Protein 4HT4 (pdb70)

CATH classification: 3.30.930.30

Nearest PDB structures (foldseek):
  4ht4-assembly1_A  TM=1.005E+00  e=2.334E-40  Staphylococcus aureus
  2ns6-assembly1_A  TM=7.287E-01  e=3.372E-08  Pseudomonas aeruginosa
  7kik-assembly1_A  TM=4.980E-01  e=3.753E+00  Wheat dwarf virus
  3i4b-assembly1_A  TM=5.057E-01  e=5.070E+00  Homo sapiens
  7v3v-assembly1_H  TM=3.423E-01  e=9.252E+00  Saccharomyces cerevisiae S288C

Sequence (192 aa):
AYHFQNKFVSKANGQSATAKSAFNSASRIKDFKENEFKDYSNKQCDYSEILLPNNADDKFKDREYLWNKVHDVENRKNSQVAREIIIGLPNEFDPNSNIELAKEFAESLSNEGIVDLNIHKINEENPHAHLLCTLRGLDKNNEFEPKRKGNDYIRDWNTKEKHNEWRKRWENVQNKHLEKNGFSVRVSADSY

InterPro domains:
  IPR005053 MobA/MobL protein [PF03389] (17-216)
  IPR040834 Nicking enzyme C-terminal middle helical domain [PF18208] (265-345)

B-factor: mean 75.77, std 13.5, range [27.62, 148.36]

Organism: Staphylococcus aureus (NCBI:txid1280)

Solvent-accessible surface area: 9903 Å² total

Foldseek 3Di:
DWDKDKFFAKLLVVGALQLVLCLQQLAWEAADVVRDINHRVVHDFDDKFKDAADPADPVCRDSRVPRNLQVVVQVDNTGTRWMKMKIWFDLVDDPVLSCVLQVVLLCVDCHLHIWIWIWPDHVDPTTMIIITGGQFDADPVRHTDDQDDPPDGPGCCPDPVNVVVSQVVSQVSNQVSCVVVPHPDGDDRDDD

Structure (mmCIF, N/CA/C/O backbone):
data_4HT4
#
_entry.id   4HT4
#
_cell.length_a   63.226
_cell.length_b   63.226
_cell.length_c   313.756
_cell.angle_alpha   90.000
_cell.angle_beta   90.000
_cell.angle_gamma   120.000
#
_symmetry.space_group_name_H-M   'P 64 2 2'
#
loop_
_entity.id
_entity.type
_entity.pdbx_description
1 polymer 'Nicking enzyme'
2 polymer 'DNA (28-MER)'
3 non-polymer 'NICKEL (II) ION'
4 non-polymer 'CALCIUM ION'
5 non-polymer 'CHLORIDE ION'
6 water water
#
loop_
_atom_site.group_PDB
_atom_site.id
_atom_site.type_symbol
_atom_site.label_atom_id
_atom_site.label_alt_id
_atom_site.label_comp_id
_atom_site.label_asym_id
_atom_site.label_entity_id
_atom_site.label_seq_id
_atom_site.pdbx_PDB_ins_code
_atom_site.Cartn_x
_atom_site.Cartn_y
_atom_site.Cartn_z
_atom_site.occupancy
_atom_site.B_iso_or_equiv
_atom_site.auth_seq_id
_atom_site.auth_comp_id
_atom_site.auth_asym_id
_atom_site.auth_atom_id
_atom_site.pdbx_PDB_model_num
ATOM 1 N N . ALA A 1 1 ? 1.093 22.460 151.848 1.00 68.30 2 ALA A N 1
ATOM 2 C CA . ALA A 1 1 ? 0.375 22.442 153.117 1.00 60.80 2 ALA A CA 1
ATOM 3 C C . ALA A 1 1 ? -1.123 22.253 152.908 1.00 71.84 2 ALA A C 1
ATOM 4 O O . ALA A 1 1 ? -1.919 22.554 153.796 1.00 86.01 2 ALA A O 1
ATOM 14 N N . TYR A 1 3 ? -4.103 19.812 150.197 1.00 62.90 4 TYR A N 1
ATOM 15 C CA . TYR A 1 3 ? -4.345 18.892 149.092 1.00 64.05 4 TYR A CA 1
ATOM 16 C C . TYR A 1 3 ? -5.371 19.434 148.107 1.00 67.16 4 TYR A C 1
ATOM 17 O O . TYR A 1 3 ? -6.457 19.867 148.495 1.00 76.18 4 TYR A O 1
ATOM 26 N N . HIS A 1 4 ? -5.022 19.396 146.827 1.00 71.09 5 HIS A N 1
ATOM 27 C CA . HIS A 1 4 ? -5.965 19.729 145.771 1.00 67.53 5 HIS A CA 1
ATOM 28 C C . HIS A 1 4 ? -5.623 18.981 144.493 1.00 69.02 5 HIS A C 1
ATOM 29 O O . HIS A 1 4 ? -4.538 19.144 143.936 1.00 63.21 5 HIS A O 1
ATOM 36 N N . PHE A 1 5 ? -6.558 18.159 144.033 1.00 72.56 6 PHE A N 1
ATOM 37 C CA . PHE A 1 5 ? -6.370 17.397 142.809 1.00 72.63 6 PHE A CA 1
ATOM 38 C C . PHE A 1 5 ? -7.625 17.475 141.952 1.00 69.18 6 PHE A C 1
ATOM 39 O O . PHE A 1 5 ? -8.698 17.043 142.371 1.00 73.46 6 PHE A O 1
ATOM 47 N N . GLN A 1 6 ? -7.491 18.024 140.751 1.00 65.60 7 GLN A N 1
ATOM 48 C CA . GLN A 1 6 ? -8.625 18.122 139.841 1.00 72.37 7 GLN A CA 1
ATOM 49 C C . GLN A 1 6 ? -8.355 17.391 138.533 1.00 63.28 7 GLN A C 1
ATOM 50 O O . GLN A 1 6 ? -7.296 17.548 137.926 1.00 67.19 7 GLN A O 1
ATOM 56 N N . ASN A 1 7 ? -9.324 16.587 138.110 1.00 58.97 8 ASN A N 1
ATOM 57 C CA . ASN A 1 7 ? -9.221 15.832 136.871 1.00 64.72 8 ASN A CA 1
ATOM 58 C C . ASN A 1 7 ? -10.377 16.194 135.947 1.00 66.74 8 ASN A C 1
ATOM 59 O O . ASN A 1 7 ? -11.538 15.945 136.272 1.00 65.52 8 ASN A O 1
ATOM 64 N N . LYS A 1 8 ? -10.062 16.791 134.801 1.00 52.75 9 LYS A N 1
ATOM 65 C CA . LYS A 1 8 ? -11.098 17.263 133.887 1.00 62.95 9 LYS A CA 1
ATOM 66 C C . LYS A 1 8 ? -10.743 17.036 132.420 1.00 65.99 9 LYS A C 1
ATOM 67 O O . LYS A 1 8 ? -9.572 16.896 132.066 1.00 64.55 9 LYS A O 1
ATOM 69 N N . PHE A 1 9 ? -11.767 17.005 131.573 1.00 64.17 10 PHE A N 1
ATOM 70 C CA . PHE A 1 9 ? -11.579 16.834 130.137 1.00 67.85 10 PHE A CA 1
ATOM 71 C C . PHE A 1 9 ? -11.629 18.169 129.407 1.00 67.14 10 PHE A C 1
ATOM 72 O O . PHE A 1 9 ? -12.368 19.072 129.798 1.00 70.64 10 PHE A O 1
ATOM 80 N N . VAL A 1 10 ? -10.848 18.281 128.339 1.00 62.68 11 VAL A N 1
ATOM 81 C CA . VAL A 1 10 ? -10.893 19.451 127.472 1.00 65.79 11 VAL A CA 1
ATOM 82 C C . VAL A 1 10 ? -11.636 19.091 126.193 1.00 56.66 11 VAL A C 1
ATOM 83 O O . VAL A 1 10 ? -11.082 18.444 125.304 1.00 51.19 11 VAL A O 1
ATOM 87 N N . SER A 1 11 ? -12.894 19.511 126.107 1.00 58.00 12 SER A N 1
ATOM 88 C CA . SER A 1 11 ? -13.765 19.091 125.015 1.00 59.76 12 SER A CA 1
ATOM 89 C C . SER A 1 11 ? -14.108 20.227 124.060 1.00 61.20 12 SER A C 1
ATOM 90 O O . SER A 1 11 ? -14.346 21.357 124.483 1.00 65.63 12 SER A O 1
ATOM 93 N N . LYS A 1 12 ? -14.140 19.912 122.769 1.00 68.17 13 LYS A N 1
ATOM 94 C CA . LYS A 1 12 ? -14.495 20.888 121.745 1.00 64.02 13 LYS A CA 1
ATOM 95 C C . LYS A 1 12 ? -15.998 21.129 121.720 1.00 57.54 13 LYS A C 1
ATOM 96 O O . LYS A 1 12 ? -16.472 22.089 121.114 1.00 63.13 13 LYS A O 1
ATOM 102 N N . ALA A 1 13 ? -16.744 20.251 122.383 1.00 59.04 14 ALA A N 1
ATOM 103 C CA . ALA A 1 13 ? -18.193 20.384 122.459 1.00 64.59 14 ALA A CA 1
ATOM 104 C C . ALA A 1 13 ? -18.581 21.581 123.321 1.00 67.96 14 ALA A C 1
ATOM 105 O O . ALA A 1 13 ? -19.723 22.038 123.285 1.00 67.31 14 ALA A O 1
ATOM 107 N N . ASN A 1 14 ? -17.623 22.078 124.097 1.00 76.12 15 ASN A N 1
ATOM 108 C CA . ASN A 1 14 ? -17.837 23.252 124.932 1.00 73.67 15 ASN A CA 1
ATOM 109 C C . ASN A 1 14 ? -16.968 24.427 124.493 1.00 73.05 15 ASN A C 1
ATOM 110 O O . ASN A 1 14 ? -16.693 25.335 125.277 1.00 75.21 15 ASN A O 1
ATOM 115 N N . GLY A 1 15 ? -16.533 24.398 123.237 1.00 57.46 16 GLY A N 1
ATOM 116 C CA . GLY A 1 15 ? -15.792 25.501 122.654 1.00 68.80 16 GLY A CA 1
ATOM 117 C C . GLY A 1 15 ? -14.354 25.619 123.120 1.00 63.69 16 GLY A C 1
ATOM 118 O O . GLY A 1 15 ? -13.736 26.675 122.981 1.00 59.12 16 GLY A O 1
ATOM 119 N N . GLN A 1 16 ? -13.815 24.536 123.668 1.00 67.38 17 GLN A N 1
ATOM 120 C CA . GLN A 1 16 ? -12.444 24.545 124.162 1.00 71.36 17 GLN A CA 1
ATOM 121 C C . GLN A 1 16 ? -11.456 24.156 123.073 1.00 68.02 17 GLN A C 1
ATOM 122 O O . GLN A 1 16 ? -11.839 23.620 122.033 1.00 63.12 17 GLN A O 1
ATOM 128 N N . SER A 1 17 ? -10.181 24.432 123.321 1.00 70.49 18 SER A N 1
ATOM 129 C CA . SER A 1 17 ? -9.133 24.125 122.360 1.00 61.65 18 SER A CA 1
ATOM 130 C C . SER A 1 17 ? -7.841 23.731 123.063 1.00 76.48 18 SER A C 1
ATOM 131 O O . SER A 1 17 ? -7.498 24.278 124.113 1.00 79.45 18 SER A O 1
ATOM 134 N N . ALA A 1 18 ? -7.130 22.776 122.476 1.00 68.54 19 ALA A N 1
ATOM 135 C CA . ALA A 1 18 ? -5.850 22.335 123.013 1.00 66.13 19 ALA A CA 1
ATOM 136 C C . ALA A 1 18 ? -4.778 23.390 122.769 1.00 66.73 19 ALA A C 1
ATOM 137 O O . ALA A 1 18 ? -3.872 23.568 123.582 1.00 72.58 19 ALA A O 1
ATOM 139 N N . THR A 1 19 ? -4.887 24.087 121.641 1.00 59.23 20 THR A N 1
ATOM 140 C CA . THR A 1 19 ? -3.940 25.142 121.299 1.00 73.88 20 THR A CA 1
ATOM 141 C C . THR A 1 19 ? -4.155 26.367 122.178 1.00 71.53 20 THR A C 1
ATOM 142 O O . THR A 1 19 ? -3.205 27.060 122.536 1.00 66.02 20 THR A O 1
ATOM 146 N N . ALA A 1 20 ? -5.412 26.628 122.521 1.00 65.70 21 ALA A N 1
ATOM 147 C CA . ALA A 1 20 ? -5.749 27.746 123.394 1.00 67.15 21 ALA A CA 1
ATOM 148 C C . ALA A 1 20 ? -5.278 27.487 124.822 1.00 74.87 21 ALA A C 1
ATOM 149 O O . ALA A 1 20 ? -4.684 28.359 125.455 1.00 80.20 21 ALA A O 1
ATOM 151 N N . LYS A 1 21 ? -5.551 26.286 125.325 1.00 68.33 22 LYS A N 1
ATOM 152 C CA . LYS A 1 21 ? -5.151 25.905 126.677 1.00 66.97 22 LYS A CA 1
ATOM 153 C C . LYS A 1 21 ? -3.636 25.859 126.842 1.00 69.78 22 LYS A C 1
ATOM 154 O O . LYS A 1 21 ? -3.102 26.336 127.843 1.00 73.66 22 LYS A O 1
ATOM 160 N N . SER A 1 22 ? -2.948 25.286 125.859 1.00 65.41 23 SER A N 1
ATOM 161 C CA . SER A 1 22 ? -1.495 25.180 125.909 1.00 64.64 23 SER A CA 1
ATOM 162 C C . SER A 1 22 ? -0.843 26.556 125.873 1.00 72.90 23 SER A C 1
ATOM 163 O O . SER A 1 22 ? 0.212 26.766 126.467 1.00 75.55 23 SER A O 1
ATOM 166 N N . ALA A 1 23 ? -1.479 27.490 125.174 1.00 69.49 24 ALA A N 1
ATOM 167 C CA . ALA A 1 23 ? -0.976 28.855 125.086 1.00 75.08 24 ALA A CA 1
ATOM 168 C C . ALA A 1 23 ? -1.306 29.635 126.353 1.00 69.84 24 ALA A C 1
ATOM 169 O O . ALA A 1 23 ? -0.491 30.417 126.843 1.00 76.07 24 ALA A O 1
ATOM 171 N N . PHE A 1 24 ? -2.507 29.417 126.877 1.00 70.82 25 PHE A N 1
ATOM 172 C CA . PHE A 1 24 ? -2.958 30.105 128.079 1.00 73.54 25 PHE A CA 1
ATOM 173 C C . PHE A 1 24 ? -2.147 29.684 129.300 1.00 73.82 25 PHE A C 1
ATOM 174 O O . PHE A 1 24 ? -1.849 30.502 130.171 1.00 76.61 25 PHE A O 1
ATOM 182 N N . ASN A 1 25 ? -1.792 28.405 129.358 1.00 69.30 26 ASN A N 1
ATOM 183 C CA . ASN A 1 25 ? -1.071 27.865 130.504 1.00 73.31 26 ASN A CA 1
ATOM 184 C C . ASN A 1 25 ? 0.433 28.109 130.436 1.00 75.07 26 ASN A C 1
ATOM 185 O O . ASN A 1 25 ? 1.081 28.306 131.463 1.00 86.09 26 ASN A O 1
ATOM 190 N N . SER A 1 26 ? 0.985 28.094 129.227 1.00 66.91 27 SER A N 1
ATOM 191 C CA . SER A 1 26 ? 2.421 28.273 129.044 1.00 71.94 27 SER A CA 1
ATOM 192 C C . SER A 1 26 ? 2.787 29.729 128.786 1.00 71.77 27 SER A C 1
ATOM 193 O O . SER A 1 26 ? 3.968 30.065 128.677 1.00 65.25 27 SER A O 1
ATOM 196 N N . ALA A 1 27 ? 1.769 30.582 128.695 1.00 73.49 28 ALA A N 1
ATOM 197 C CA . ALA A 1 27 ? 1.956 32.003 128.406 1.00 84.17 28 ALA A CA 1
ATOM 198 C C . ALA A 1 27 ? 2.777 32.212 127.137 1.00 83.80 28 ALA A C 1
ATOM 199 O O . ALA A 1 27 ? 3.761 32.952 127.137 1.00 84.28 28 ALA A O 1
ATOM 201 N N . SER A 1 28 ? 2.363 31.553 126.059 1.00 74.51 29 SER A N 1
ATOM 202 C CA . SER A 1 28 ? 3.090 31.619 124.798 1.00 82.17 29 SER A CA 1
ATOM 203 C C . SER A 1 28 ? 2.147 31.825 123.617 1.00 88.17 29 SER A C 1
ATOM 204 O O . SER A 1 28 ? 0.926 31.792 123.771 1.00 85.82 29 SER A O 1
ATOM 207 N N . ARG A 1 29 ? 2.723 32.037 122.437 1.00 92.85 30 ARG A N 1
ATOM 208 C CA . ARG A 1 29 ? 1.942 32.237 121.222 1.00 82.68 30 ARG A CA 1
ATOM 209 C C . ARG A 1 29 ? 2.013 30.995 120.337 1.00 75.20 30 ARG A C 1
ATOM 210 O O . ARG A 1 29 ? 3.084 30.626 119.854 1.00 74.17 30 ARG A O 1
ATOM 218 N N . ILE A 1 30 ? 0.868 30.351 120.135 1.00 81.90 31 ILE A N 1
ATOM 219 C CA . ILE A 1 30 ? 0.805 29.114 119.364 1.00 83.55 31 ILE A CA 1
ATOM 220 C C . ILE A 1 30 ? -0.208 29.222 118.228 1.00 84.06 31 ILE A C 1
ATOM 221 O O . ILE A 1 30 ? -1.342 29.654 118.436 1.00 77.40 31 ILE A O 1
ATOM 226 N N . LYS A 1 31 ? 0.207 28.822 117.030 1.00 79.35 32 LYS A N 1
ATOM 227 C CA . LYS A 1 31 ? -0.650 28.906 115.853 1.00 85.97 32 LYS A CA 1
ATOM 228 C C . LYS A 1 31 ? -1.512 27.661 115.664 1.00 82.33 32 LYS A C 1
ATOM 229 O O . LYS A 1 31 ? -1.014 26.535 115.693 1.00 70.72 32 LYS A O 1
ATOM 231 N N . ASP A 1 32 ? -2.809 27.877 115.475 1.00 85.21 33 ASP A N 1
ATOM 232 C CA . ASP A 1 32 ? -3.721 26.807 115.101 1.00 75.82 33 ASP A CA 1
ATOM 233 C C . ASP A 1 32 ? -3.822 26.819 113.583 1.00 78.70 33 ASP A C 1
ATOM 234 O O . ASP A 1 32 ? -4.137 27.847 112.986 1.00 82.55 33 ASP A O 1
ATOM 239 N N . PHE A 1 33 ? -3.551 25.679 112.959 1.00 78.51 34 PHE A N 1
ATOM 240 C CA . PHE A 1 33 ? -3.474 25.613 111.504 1.00 75.27 34 PHE A CA 1
ATOM 241 C C . PHE A 1 33 ? -4.839 25.436 110.851 1.00 74.38 34 PHE A C 1
ATOM 242 O O . PHE A 1 33 ? -5.145 26.087 109.852 1.00 77.47 34 PHE A O 1
ATOM 250 N N . LYS A 1 34 ? -5.655 24.553 111.418 1.00 61.07 35 LYS A N 1
ATOM 251 C CA . LYS A 1 34 ? -6.960 24.240 110.843 1.00 66.49 35 LYS A CA 1
ATOM 252 C C . LYS A 1 34 ? -7.934 25.415 110.921 1.00 81.16 35 LYS A C 1
ATOM 253 O O . LYS A 1 34 ? -8.960 25.420 110.241 1.00 87.72 35 LYS A O 1
ATOM 255 N N . GLU A 1 35 ? -7.610 26.406 111.745 1.00 84.49 36 GLU A N 1
ATOM 256 C CA . GLU A 1 35 ? -8.449 27.593 111.876 1.00 88.71 36 GLU A CA 1
ATOM 257 C C . GLU A 1 35 ? -7.694 28.856 111.469 1.00 85.46 36 GLU A C 1
ATOM 258 O O . GLU A 1 35 ? -8.281 29.934 111.366 1.00 87.87 36 GLU A O 1
ATOM 264 N N . ASN A 1 36 ? -6.394 28.704 111.234 1.00 80.08 37 ASN A N 1
ATOM 265 C CA . ASN A 1 36 ? -5.522 29.810 110.838 1.00 73.96 37 ASN A CA 1
ATOM 266 C C . ASN A 1 36 ? -5.603 31.019 111.768 1.00 82.95 37 ASN A C 1
ATOM 267 O O . ASN A 1 36 ? -5.619 32.166 111.317 1.00 72.07 37 ASN A O 1
ATOM 272 N N . GLU A 1 37 ? -5.661 30.751 113.068 1.00 85.13 38 GLU A N 1
ATOM 273 C CA . GLU A 1 37 ? -5.611 31.807 114.069 1.00 62.20 38 GLU A CA 1
ATOM 274 C C . GLU A 1 37 ? -4.301 31.727 114.837 1.00 73.29 38 GLU A C 1
ATOM 275 O O . GLU A 1 37 ? -3.542 30.769 114.691 1.00 72.81 38 GLU A O 1
ATOM 281 N N . PHE A 1 38 ? -4.042 32.739 115.655 1.00 88.80 39 PHE A N 1
ATOM 282 C CA . PHE A 1 38 ? -2.890 32.725 116.544 1.00 76.96 39 PHE A CA 1
ATOM 283 C C . PHE A 1 38 ? -3.339 32.839 117.991 1.00 85.70 39 PHE A C 1
ATOM 284 O O . PHE A 1 38 ? -3.799 33.894 118.426 1.00 93.58 39 PHE A O 1
ATOM 292 N N . LYS A 1 39 ? -3.209 31.744 118.731 1.00 89.98 40 LYS A N 1
ATOM 293 C CA . LYS A 1 39 ? -3.546 31.737 120.146 1.00 77.59 40 LYS A CA 1
ATOM 294 C C . LYS A 1 39 ? -2.436 32.422 120.929 1.00 79.51 40 LYS A C 1
ATOM 295 O O . LYS A 1 39 ? -1.471 31.781 121.347 1.00 90.18 40 LYS A O 1
ATOM 301 N N . ASP A 1 40 ? -2.574 33.729 121.119 1.00 79.65 41 ASP A N 1
ATOM 302 C CA . ASP A 1 40 ? -1.535 34.515 121.772 1.00 88.30 41 ASP A CA 1
ATOM 303 C C . ASP A 1 40 ? -1.907 34.879 123.205 1.00 91.20 41 ASP A C 1
ATOM 304 O O . ASP A 1 40 ? -2.667 35.819 123.440 1.00 83.88 41 ASP A O 1
ATOM 309 N N . TYR A 1 41 ? -1.365 34.127 124.158 1.00 87.07 42 TYR A N 1
ATOM 310 C CA . TYR A 1 41 ? -1.558 34.419 125.572 1.00 79.05 42 TYR A CA 1
ATOM 311 C C . TYR A 1 41 ? -0.215 34.694 126.232 1.00 83.18 42 TYR A C 1
ATOM 312 O O . TYR A 1 41 ? -0.016 34.385 127.405 1.00 89.86 42 TYR A O 1
ATOM 321 N N . SER A 1 42 ? 0.702 35.284 125.472 1.00 88.31 43 SER A N 1
ATOM 322 C CA . SER A 1 42 ? 2.046 35.569 125.963 1.00 91.11 43 SER A CA 1
ATOM 323 C C . SER A 1 42 ? 2.061 36.667 127.025 1.00 88.22 43 SER A C 1
ATOM 324 O O . SER A 1 42 ? 3.079 36.894 127.679 1.00 90.53 43 SER A O 1
ATOM 327 N N . ASN A 1 43 ? 0.929 37.345 127.191 1.00 83.53 44 ASN A N 1
ATOM 328 C CA . ASN A 1 43 ? 0.801 38.377 128.213 1.00 94.60 44 ASN A CA 1
ATOM 329 C C . ASN A 1 43 ? 0.306 37.810 129.542 1.00 99.22 44 ASN A C 1
ATOM 330 O O . ASN A 1 43 ? -0.055 38.556 130.453 1.00 86.30 44 ASN A O 1
ATOM 335 N N . LYS A 1 44 ? 0.293 36.484 129.643 1.00 93.49 45 LYS A N 1
ATOM 336 C CA . LYS A 1 44 ? -0.115 35.808 130.868 1.00 78.20 45 LYS A CA 1
ATOM 337 C C . LYS A 1 44 ? 1.109 35.429 131.690 1.00 91.33 45 LYS A C 1
ATOM 338 O O . LYS A 1 44 ? 2.241 35.708 131.293 1.00 88.35 45 LYS A O 1
ATOM 344 N N . GLN A 1 45 ? 0.883 34.791 132.834 1.00 91.43 46 GLN A N 1
ATOM 345 C CA . GLN A 1 45 ? 1.981 34.416 133.718 1.00 81.53 46 GLN A CA 1
ATOM 346 C C . GLN A 1 45 ? 2.273 32.916 133.686 1.00 75.54 46 GLN A C 1
ATOM 347 O O . GLN A 1 45 ? 1.361 32.092 133.617 1.00 68.22 46 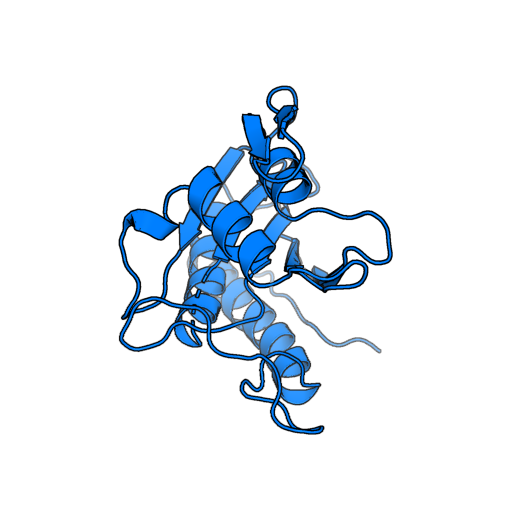GLN A O 1
ATOM 353 N N . CYS A 1 46 ? 3.558 32.577 133.729 1.00 67.39 47 CYS A N 1
ATOM 354 C CA . CYS A 1 46 ? 4.002 31.189 133.739 1.00 67.67 47 CYS A CA 1
ATOM 355 C C . CYS A 1 46 ? 5.455 31.133 134.185 1.00 74.53 47 CYS A C 1
ATOM 356 O O . CYS A 1 46 ? 6.323 31.747 133.566 1.00 87.43 47 CYS A O 1
ATOM 359 N N . ASP A 1 47 ? 5.717 30.395 135.259 1.00 75.88 48 ASP A N 1
ATOM 360 C CA . ASP A 1 47 ? 7.052 30.361 135.847 1.00 77.70 48 ASP A CA 1
ATOM 361 C C . ASP A 1 47 ? 7.875 29.149 135.411 1.00 63.18 48 ASP A C 1
ATOM 362 O O . ASP A 1 47 ? 9.103 29.160 135.505 1.00 57.10 48 ASP A O 1
ATOM 367 N N . TYR A 1 48 ? 7.201 28.108 134.934 1.00 67.64 49 TYR A N 1
ATOM 368 C CA . TYR A 1 48 ? 7.898 26.930 134.429 1.00 72.16 49 TYR A CA 1
ATOM 369 C C . TYR A 1 48 ? 7.056 26.171 133.408 1.00 76.22 49 TYR A C 1
ATOM 370 O O . TYR A 1 48 ? 5.864 25.946 133.616 1.00 66.37 49 TYR A O 1
ATOM 379 N N . SER A 1 49 ? 7.685 25.781 132.304 1.00 73.40 50 SER A N 1
ATOM 380 C CA . SER A 1 49 ? 7.007 25.022 131.261 1.00 64.06 50 SER A CA 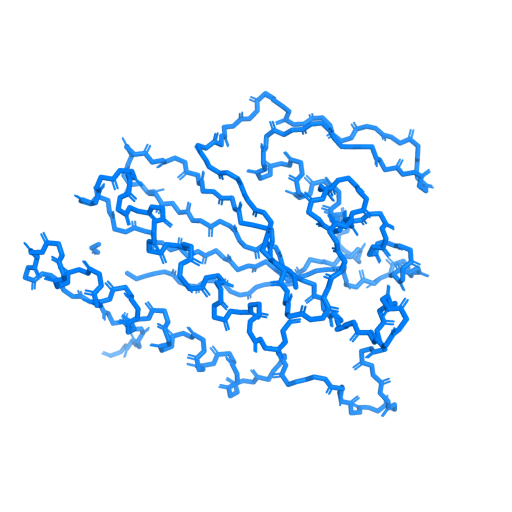1
ATOM 381 C C . SER A 1 49 ? 7.893 23.904 130.735 1.00 63.78 50 SER A C 1
ATOM 382 O O . SER A 1 49 ? 9.090 24.096 130.519 1.00 67.46 50 SER A O 1
ATOM 385 N N . GLU A 1 50 ? 7.296 22.736 130.527 1.00 65.09 51 GLU A N 1
ATOM 386 C CA . GLU A 1 50 ? 8.023 21.590 129.998 1.00 74.43 51 GLU A CA 1
ATOM 387 C C . GLU A 1 50 ? 7.063 20.561 129.414 1.00 69.35 51 GLU A C 1
ATOM 388 O O . GLU A 1 50 ? 5.955 20.375 129.917 1.00 66.29 51 GLU A O 1
ATOM 394 N N . ILE A 1 51 ? 7.493 19.899 128.345 1.00 71.50 52 ILE A N 1
ATOM 395 C CA . ILE A 1 51 ? 6.736 18.795 127.772 1.00 70.47 52 ILE A CA 1
ATOM 396 C C . ILE A 1 51 ? 7.471 17.480 127.999 1.00 72.84 52 ILE A C 1
ATOM 397 O O . ILE A 1 51 ? 8.611 17.311 127.566 1.00 72.91 52 ILE A O 1
ATOM 402 N N . LEU A 1 52 ? 6.807 16.551 128.677 1.00 60.92 53 LEU A N 1
ATOM 403 C CA . LEU A 1 52 ? 7.417 15.274 129.017 1.00 69.17 53 LEU A CA 1
ATOM 404 C C . LEU A 1 52 ? 6.859 14.152 128.147 1.00 72.09 53 LEU A C 1
ATOM 405 O O . LEU A 1 52 ? 5.645 14.013 127.999 1.00 65.05 53 LEU A O 1
ATOM 410 N N . LEU A 1 53 ? 7.757 13.354 127.579 1.00 78.38 54 LEU A N 1
ATOM 411 C CA . LEU A 1 53 ? 7.376 12.312 126.633 1.00 69.59 54 LEU A CA 1
ATOM 412 C C . LEU A 1 53 ? 7.558 10.912 127.211 1.00 75.72 54 LEU A C 1
ATOM 413 O O . LEU A 1 53 ? 8.379 10.705 128.104 1.00 83.15 54 LEU A O 1
ATOM 418 N N . PRO A 1 54 ? 6.788 9.941 126.694 1.00 77.24 55 PRO A N 1
ATOM 419 C CA . PRO A 1 54 ? 6.992 8.534 127.053 1.00 82.51 55 PRO A CA 1
ATOM 420 C C . PRO A 1 54 ? 8.250 7.973 126.396 1.00 88.30 55 PRO A C 1
ATOM 421 O O . PRO A 1 54 ? 8.980 8.713 125.734 1.00 76.12 55 PRO A O 1
ATOM 425 N N . ASN A 1 55 ? 8.493 6.678 126.576 1.00 101.23 56 ASN A N 1
ATOM 426 C CA . ASN A 1 55 ? 9.705 6.042 126.069 1.00 99.82 56 ASN A CA 1
ATOM 427 C C . ASN A 1 55 ? 9.824 6.069 124.549 1.00 82.71 56 ASN A C 1
ATOM 428 O O . ASN A 1 55 ? 10.803 6.582 124.006 1.00 91.22 56 ASN A O 1
ATOM 430 N N . ASN A 1 56 ? 8.828 5.513 123.867 1.00 92.63 57 ASN A N 1
ATOM 431 C CA . ASN A 1 56 ? 8.851 5.429 122.411 1.00 101.73 57 ASN A CA 1
ATOM 432 C C . ASN A 1 56 ? 8.231 6.648 121.736 1.00 98.52 57 ASN A C 1
ATOM 433 O O . ASN A 1 56 ? 7.343 6.515 120.894 1.00 96.43 57 ASN A O 1
ATOM 435 N N . ALA A 1 57 ? 8.701 7.835 122.107 1.00 92.34 58 ALA A N 1
ATOM 436 C CA . ALA A 1 57 ? 8.188 9.072 121.530 1.00 78.20 58 ALA A CA 1
ATOM 437 C C . ALA A 1 57 ? 9.290 9.835 120.809 1.00 86.64 58 ALA A C 1
ATOM 438 O O . ALA A 1 57 ? 10.442 9.842 121.242 1.00 93.13 58 ALA A O 1
ATOM 440 N N . ASP A 1 58 ? 8.925 10.480 119.706 1.00 79.86 59 ASP A N 1
ATOM 441 C CA . ASP A 1 58 ? 9.877 11.251 118.919 1.00 83.89 59 ASP A CA 1
ATOM 442 C C . ASP A 1 58 ? 10.086 12.624 119.549 1.00 89.97 59 ASP A C 1
ATOM 443 O O . ASP A 1 58 ? 9.200 13.147 120.223 1.00 80.06 59 ASP A O 1
ATOM 448 N N . ASP A 1 59 ? 11.257 13.207 119.313 1.00 97.36 60 ASP A N 1
ATOM 449 C CA . ASP A 1 59 ? 11.609 14.503 119.888 1.00 89.70 60 ASP A CA 1
ATOM 450 C C . ASP A 1 59 ? 10.749 15.637 119.340 1.00 88.18 60 ASP A C 1
ATOM 451 O O . ASP A 1 59 ? 10.794 16.759 119.846 1.00 86.51 60 ASP A O 1
ATOM 456 N N . LYS A 1 60 ? 9.972 15.340 118.303 1.00 89.92 61 LYS A N 1
ATOM 457 C CA . LYS A 1 60 ? 9.087 16.322 117.690 1.00 88.69 61 LYS A CA 1
ATOM 458 C C . LYS A 1 60 ? 8.051 16.832 118.682 1.00 89.19 61 LYS A C 1
ATOM 459 O O . LYS A 1 60 ? 7.690 18.008 118.669 1.00 88.59 61 LYS A O 1
ATOM 465 N N . PHE A 1 61 ? 7.579 15.939 119.544 1.00 74.67 62 PHE A N 1
ATOM 466 C CA . PHE A 1 61 ? 6.478 16.257 120.444 1.00 68.36 62 PHE A CA 1
ATOM 467 C C . PHE A 1 61 ? 6.873 17.193 121.584 1.00 79.92 62 PHE A C 1
ATOM 468 O O . PHE A 1 61 ? 6.014 17.641 122.342 1.00 74.91 62 PHE A O 1
ATOM 476 N N . LYS A 1 62 ? 8.163 17.492 121.708 1.00 83.43 63 LYS A N 1
ATOM 477 C CA . LYS A 1 62 ? 8.611 18.448 122.717 1.00 78.47 63 LYS A CA 1
ATOM 478 C C . LYS A 1 62 ? 8.377 19.881 122.254 1.00 76.23 63 LYS A C 1
ATOM 479 O O . LYS A 1 62 ? 8.638 20.834 122.988 1.00 77.78 63 LYS A O 1
ATOM 485 N N . ASP A 1 63 ? 7.888 20.025 121.026 1.00 80.39 64 ASP A N 1
ATOM 486 C CA . ASP A 1 63 ? 7.451 21.318 120.524 1.00 69.96 64 ASP A CA 1
ATOM 487 C C . ASP A 1 63 ? 5.959 21.466 120.783 1.00 69.82 64 ASP A C 1
ATOM 488 O O . ASP A 1 63 ? 5.158 20.641 120.341 1.00 65.67 64 ASP A O 1
ATOM 493 N N . ARG A 1 64 ? 5.592 22.517 121.505 1.00 70.25 65 ARG A N 1
ATOM 494 C CA . ARG A 1 64 ? 4.215 22.700 121.945 1.00 72.28 65 ARG A CA 1
ATOM 495 C C . ARG A 1 64 ? 3.264 22.957 120.780 1.00 68.86 65 ARG A C 1
ATOM 496 O O . ARG A 1 64 ? 2.100 22.558 120.819 1.00 70.36 65 ARG A O 1
ATOM 504 N N . GLU A 1 65 ? 3.767 23.613 119.741 1.00 61.81 66 GLU A N 1
ATOM 505 C CA . GLU A 1 65 ? 2.941 23.962 118.593 1.00 63.05 66 GLU A CA 1
ATOM 506 C C . GLU A 1 65 ? 2.602 22.742 117.741 1.00 62.53 66 GLU A C 1
ATOM 507 O O . GLU A 1 65 ? 1.454 22.560 117.334 1.00 60.88 66 GLU A O 1
ATOM 513 N N . TYR A 1 66 ? 3.604 21.910 117.472 1.00 53.86 67 TYR A N 1
ATOM 514 C CA . TYR A 1 66 ? 3.407 20.709 116.669 1.00 51.79 67 TYR A CA 1
ATOM 515 C C . TYR A 1 66 ? 2.490 19.719 117.368 1.00 67.99 67 TYR A C 1
ATOM 516 O O . TYR A 1 66 ? 1.620 19.115 116.741 1.00 71.66 67 TYR A O 1
ATOM 525 N N . LEU A 1 67 ? 2.702 19.558 118.670 1.00 74.93 68 LEU A N 1
ATOM 526 C CA . LEU A 1 67 ? 1.982 18.569 119.464 1.00 56.40 68 LEU A CA 1
ATOM 527 C C . LEU A 1 67 ? 0.465 18.716 119.384 1.00 60.67 68 LEU A C 1
ATOM 528 O O . LEU A 1 67 ? -0.229 17.789 118.970 1.00 59.14 68 LEU A O 1
ATOM 533 N N . TRP A 1 68 ? -0.043 19.881 119.768 1.00 57.09 69 TRP A N 1
ATOM 534 C CA . TRP A 1 68 ? -1.485 20.075 119.878 1.00 60.74 69 TRP A CA 1
ATOM 535 C C . TRP A 1 68 ? -2.187 20.267 118.536 1.00 70.39 69 TRP A C 1
ATOM 536 O O . TRP A 1 68 ? -3.411 20.157 118.451 1.00 78.06 69 TRP A O 1
ATOM 547 N N . ASN A 1 69 ? -1.417 20.555 117.491 1.00 67.86 70 ASN A N 1
ATOM 548 C CA . ASN A 1 69 ? -1.962 20.548 116.140 1.00 69.30 70 ASN A CA 1
ATOM 549 C C . ASN A 1 69 ? -2.057 19.117 115.636 1.00 64.37 70 ASN A C 1
ATOM 550 O O . ASN A 1 69 ? -2.993 18.756 114.923 1.00 64.95 70 ASN A O 1
ATOM 555 N N . LYS A 1 70 ? -1.076 18.305 116.017 1.00 63.74 71 LYS A N 1
ATOM 556 C CA . LYS A 1 70 ? -1.083 16.887 115.690 1.00 68.62 71 LYS A CA 1
ATOM 557 C C . LYS A 1 70 ? -2.232 16.205 116.422 1.00 67.55 71 LYS A C 1
ATOM 558 O O . LYS A 1 70 ? -2.841 15.269 115.907 1.00 63.82 71 LYS A O 1
ATOM 564 N N . VAL A 1 71 ? -2.522 16.686 117.627 1.00 65.83 72 VAL A N 1
ATOM 565 C CA . VAL A 1 71 ? -3.635 16.170 118.415 1.00 64.41 72 VAL A CA 1
ATOM 566 C C . VAL A 1 71 ? -4.966 16.586 117.800 1.00 61.11 72 VAL A C 1
ATOM 567 O O . VAL A 1 71 ? -5.857 15.758 117.616 1.00 64.05 72 VAL A O 1
ATOM 571 N N . HIS A 1 72 ? -5.092 17.870 117.475 1.00 64.32 73 HIS A N 1
ATOM 572 C CA . HIS A 1 72 ? -6.296 18.386 116.828 1.00 67.14 73 HIS A CA 1
ATOM 573 C C . HIS A 1 72 ? -6.580 17.659 115.520 1.00 70.73 73 HIS A C 1
ATOM 574 O O . HIS A 1 72 ? -7.735 17.506 115.122 1.00 69.45 73 HIS A O 1
ATOM 581 N N . ASP A 1 73 ? -5.517 17.215 114.858 1.00 65.38 74 ASP A N 1
ATOM 582 C CA . ASP A 1 73 ? -5.635 16.466 113.615 1.00 69.78 74 ASP A CA 1
ATOM 583 C C . ASP A 1 73 ? -6.381 15.152 113.826 1.00 72.85 74 ASP A C 1
ATOM 584 O O . ASP A 1 73 ? -7.246 14.781 113.031 1.00 75.09 74 ASP A O 1
ATOM 589 N N . VAL A 1 74 ? -6.038 14.451 114.901 1.00 71.58 75 VAL A N 1
ATOM 590 C CA . VAL A 1 74 ? -6.670 13.178 115.219 1.00 62.85 75 VAL A CA 1
ATOM 591 C C . VAL A 1 74 ? -8.064 13.409 115.797 1.00 63.93 75 VAL A C 1
ATOM 592 O O . VAL A 1 74 ? -8.967 12.594 115.613 1.00 73.24 75 VAL A O 1
ATOM 596 N N . GLU A 1 75 ? -8.232 14.530 116.490 1.00 69.26 76 GLU A N 1
ATOM 597 C CA . GLU A 1 75 ? -9.523 14.900 117.058 1.00 66.40 76 GLU A CA 1
ATOM 598 C C . GLU A 1 75 ? -10.365 15.689 116.064 1.00 84.44 76 GLU A C 1
ATOM 599 O O . GLU A 1 75 ? -10.885 16.758 116.388 1.00 87.80 76 GLU A O 1
ATOM 605 N N . ASN A 1 76 ? -10.503 15.152 114.856 1.00 83.43 77 ASN A N 1
ATOM 606 C CA . ASN A 1 76 ? -11.231 15.832 113.792 1.00 62.18 77 ASN A CA 1
ATOM 607 C C . ASN A 1 76 ? -12.744 15.685 113.912 1.00 67.41 77 ASN A C 1
ATOM 608 O O . ASN A 1 76 ? -13.405 15.229 112.980 1.00 100.97 77 ASN A O 1
ATOM 610 N N . ARG A 1 77 ? -13.287 16.070 115.062 1.00 62.97 78 ARG A N 1
ATOM 611 C CA . ARG A 1 77 ? -14.731 16.062 115.272 1.00 66.45 78 ARG A CA 1
ATOM 612 C C . ARG A 1 77 ? -15.165 17.345 115.970 1.00 78.57 78 ARG A C 1
ATOM 613 O O . ARG A 1 77 ? -14.374 17.971 116.674 1.00 80.36 78 ARG A O 1
ATOM 621 N N . LYS A 1 78 ? -16.422 17.732 115.779 1.00 79.31 79 LYS A N 1
ATOM 622 C CA . LYS A 1 78 ? -16.921 18.981 116.345 1.00 71.80 79 LYS A CA 1
ATOM 623 C C . LYS A 1 78 ? -17.212 18.851 117.838 1.00 71.00 79 LYS A C 1
ATOM 624 O O . LYS A 1 78 ? -17.461 19.846 118.519 1.00 78.82 79 LYS A O 1
ATOM 630 N N . ASN A 1 79 ? -17.178 17.622 118.341 1.00 69.51 80 ASN A N 1
ATOM 631 C CA . ASN A 1 79 ? -17.413 17.372 119.758 1.00 69.32 80 ASN A CA 1
ATOM 632 C C . ASN A 1 79 ? -16.271 16.585 120.389 1.00 66.33 80 ASN A C 1
ATOM 633 O O . ASN A 1 79 ? -16.387 16.095 121.513 1.00 74.29 80 ASN A O 1
ATOM 638 N N . SER A 1 80 ? -15.166 16.482 119.658 1.00 66.46 81 SER A N 1
ATOM 639 C CA . SER A 1 80 ? -14.019 15.685 120.078 1.00 68.64 81 SER A CA 1
ATOM 640 C C . SER A 1 80 ? -13.341 16.224 121.332 1.00 69.82 81 SER A C 1
ATOM 641 O O . SER A 1 80 ? -13.038 17.413 121.426 1.00 65.98 81 SER A O 1
ATOM 644 N N . GLN A 1 81 ? -13.105 15.336 122.293 1.00 67.18 82 GLN A N 1
ATOM 645 C CA . GLN A 1 81 ? -12.311 15.670 123.465 1.00 54.53 82 GLN A CA 1
ATOM 646 C C . GLN A 1 81 ? -10.844 15.620 123.064 1.00 56.87 82 GLN A C 1
ATOM 647 O O . GLN A 1 81 ? -10.347 14.576 122.642 1.00 70.40 82 GLN A O 1
ATOM 653 N N . VAL A 1 82 ? -10.150 16.746 123.187 1.00 62.70 83 VAL A N 1
ATOM 654 C CA . VAL A 1 82 ? -8.782 16.841 122.688 1.00 62.59 83 VAL A CA 1
ATOM 655 C C . VAL A 1 82 ? -7.719 16.453 123.714 1.00 55.70 83 VAL A C 1
ATOM 656 O O . VAL A 1 82 ? -6.677 15.907 123.352 1.00 57.54 83 VAL A O 1
ATOM 660 N N . ALA A 1 83 ? -7.979 16.729 124.987 1.00 62.27 84 ALA A N 1
ATOM 661 C CA . ALA A 1 83 ? -6.990 16.460 126.023 1.00 64.65 84 ALA A CA 1
ATOM 662 C C . ALA A 1 83 ? -7.603 16.341 127.413 1.00 62.49 84 ALA A C 1
ATOM 663 O O . ALA A 1 83 ? -8.793 16.590 127.609 1.00 57.60 84 ALA A O 1
ATOM 665 N N . ARG A 1 84 ? -6.770 15.953 128.372 1.00 64.45 85 ARG A N 1
ATOM 666 C CA . ARG A 1 84 ? -7.165 15.888 129.769 1.00 53.70 85 ARG A CA 1
ATOM 667 C C . ARG A 1 84 ? -6.324 16.863 130.574 1.00 54.04 85 ARG A C 1
ATOM 668 O O . ARG A 1 84 ? -5.097 16.835 130.503 1.00 62.97 85 ARG A O 1
ATOM 676 N N . GLU A 1 85 ? -6.978 17.728 131.340 1.00 49.97 86 GLU A N 1
ATOM 677 C CA . GLU A 1 85 ? -6.245 18.658 132.187 1.00 58.00 86 GLU A CA 1
ATOM 678 C C . GLU A 1 85 ? -6.283 18.232 133.648 1.00 65.93 86 GLU A C 1
ATOM 679 O O . GLU A 1 85 ? -7.353 18.015 134.218 1.00 63.28 86 GLU A O 1
ATOM 685 N N . ILE A 1 86 ? -5.103 18.115 134.246 1.00 60.16 87 ILE A N 1
ATOM 686 C CA . ILE A 1 86 ? -4.989 17.818 135.664 1.00 56.52 87 ILE A CA 1
ATOM 687 C C . ILE A 1 86 ? -4.263 18.949 136.372 1.00 59.44 87 ILE A C 1
ATOM 688 O O . ILE A 1 86 ? -3.090 19.208 136.098 1.00 64.17 87 ILE A O 1
ATOM 693 N N . ILE A 1 87 ? -4.958 19.633 137.274 1.00 57.35 88 ILE A N 1
ATOM 694 C CA . ILE A 1 87 ? -4.309 20.664 138.072 1.00 67.80 88 ILE A CA 1
ATOM 695 C C . ILE A 1 87 ? -4.099 20.173 139.499 1.00 61.82 88 ILE A C 1
ATOM 696 O O . ILE A 1 87 ? -4.946 19.479 140.065 1.00 66.84 88 ILE A O 1
ATOM 701 N N . ILE A 1 88 ? -2.949 20.513 140.067 1.00 61.44 89 ILE A N 1
ATOM 702 C CA . ILE A 1 88 ? -2.606 20.070 141.411 1.00 66.73 89 ILE A CA 1
ATOM 703 C C . ILE A 1 88 ? -2.107 21.227 142.263 1.00 63.43 89 ILE A C 1
ATOM 704 O O . ILE A 1 88 ? -1.386 22.100 141.782 1.00 67.48 89 ILE A O 1
ATOM 709 N N . GLY A 1 89 ? -2.501 21.227 143.531 1.00 59.74 90 GLY A N 1
ATOM 710 C CA . GLY A 1 89 ? -2.054 22.242 144.464 1.00 62.64 90 GLY A CA 1
ATOM 711 C C . GLY A 1 89 ? -0.656 21.942 144.965 1.00 61.34 90 GLY A C 1
ATOM 712 O O . GLY A 1 89 ? -0.378 20.838 145.430 1.00 60.83 90 GLY A O 1
ATOM 713 N N . LEU A 1 90 ? 0.230 22.927 144.862 1.00 56.46 91 LEU A N 1
ATOM 714 C CA . LEU A 1 90 ? 1.598 22.777 145.340 1.00 67.87 91 LEU A CA 1
ATOM 715 C C . LEU A 1 90 ? 1.764 23.462 146.694 1.00 67.98 91 LEU A C 1
ATOM 716 O O . LEU A 1 90 ? 1.210 24.537 146.918 1.00 66.83 91 LEU A O 1
ATOM 721 N N . PRO A 1 91 ? 2.529 22.838 147.602 1.00 71.37 92 PRO A N 1
ATOM 722 C CA . PRO A 1 91 ? 2.793 23.393 148.936 1.00 74.91 92 PRO A CA 1
ATOM 723 C C . PRO A 1 91 ? 3.515 24.735 148.854 1.00 77.12 92 PRO A C 1
ATOM 724 O O . PRO A 1 91 ? 4.596 24.815 148.270 1.00 79.30 92 PRO A O 1
ATOM 728 N N . ASN A 1 92 ? 2.921 25.770 149.440 1.00 73.88 93 ASN A N 1
ATOM 729 C CA . ASN A 1 92 ? 3.452 27.126 149.326 1.00 79.09 93 ASN A CA 1
ATOM 730 C C . ASN A 1 92 ? 4.650 27.417 150.230 1.00 78.00 93 ASN A C 1
ATOM 731 O O . ASN A 1 92 ? 5.207 28.514 150.192 1.00 74.47 93 ASN A O 1
ATOM 736 N N . GLU A 1 93 ? 5.048 26.441 151.039 1.00 71.50 94 GLU A N 1
ATOM 737 C CA . GLU A 1 93 ? 6.244 26.591 151.861 1.00 81.31 94 GLU A CA 1
ATOM 738 C C . GLU A 1 93 ? 7.485 26.147 151.097 1.00 80.59 94 GLU A C 1
ATOM 739 O O . GLU A 1 93 ? 8.613 26.382 151.531 1.00 85.97 94 GLU A O 1
ATOM 745 N N . PHE A 1 94 ? 7.265 25.505 149.956 1.00 78.90 95 PHE A N 1
ATOM 746 C CA . PHE A 1 94 ? 8.359 25.069 149.100 1.00 78.31 95 PHE A CA 1
ATOM 747 C C . PHE A 1 94 ? 8.957 26.232 148.321 1.00 82.45 95 PHE A C 1
ATOM 748 O O . PHE A 1 94 ? 8.249 27.158 147.921 1.00 74.28 95 PHE A O 1
ATOM 756 N N . ASP A 1 95 ? 10.266 26.173 148.105 1.00 88.22 96 ASP A N 1
ATOM 757 C CA . ASP A 1 95 ? 10.933 27.102 147.206 1.00 83.88 96 ASP A CA 1
ATOM 758 C C . ASP A 1 95 ? 10.652 26.639 145.780 1.00 86.43 96 ASP A C 1
ATOM 759 O O . ASP A 1 95 ? 10.362 25.462 145.566 1.00 82.03 96 ASP A O 1
ATOM 764 N N . PRO A 1 96 ? 10.709 27.565 144.805 1.00 81.82 97 PRO A N 1
ATOM 765 C CA . PRO A 1 96 ? 10.429 27.248 143.399 1.00 82.28 97 PRO A CA 1
ATOM 766 C C . PRO A 1 96 ? 11.182 26.022 142.885 1.00 76.92 97 PRO A C 1
ATOM 767 O O . PRO A 1 96 ? 10.577 25.167 142.240 1.00 76.44 97 PRO A O 1
ATOM 771 N N . ASN A 1 97 ? 12.477 25.940 143.177 1.00 76.87 98 ASN A N 1
ATOM 772 C CA . ASN A 1 97 ? 13.303 24.836 142.696 1.00 83.20 98 ASN A CA 1
ATOM 773 C C . ASN A 1 97 ? 12.811 23.466 143.157 1.00 79.24 98 ASN A C 1
ATOM 774 O O . ASN A 1 97 ? 12.826 22.504 142.389 1.00 76.56 98 ASN A O 1
ATOM 776 N N . SER A 1 98 ? 12.372 23.383 144.409 1.00 87.68 99 SER A N 1
ATOM 777 C CA . SER A 1 98 ? 11.858 22.131 144.954 1.00 87.95 99 SER A CA 1
ATOM 778 C C . SER A 1 98 ? 10.412 21.903 144.525 1.00 75.38 99 SER A C 1
ATOM 779 O O . SER A 1 98 ? 9.958 20.763 144.429 1.00 67.51 99 SER A O 1
ATOM 782 N N . ASN A 1 99 ? 9.694 22.992 144.269 1.00 73.95 100 ASN A N 1
ATOM 783 C CA . ASN A 1 99 ? 8.324 22.901 143.780 1.00 68.36 100 ASN A CA 1
ATOM 784 C C . ASN A 1 99 ? 8.282 22.363 142.357 1.00 78.01 100 ASN A C 1
ATOM 785 O O . ASN A 1 99 ? 7.326 21.698 141.961 1.00 74.30 100 ASN A O 1
ATOM 790 N N . ILE A 1 100 ? 9.325 22.659 141.590 1.00 69.62 101 ILE A N 1
ATOM 791 C CA . ILE A 1 100 ? 9.426 22.178 140.220 1.00 67.50 101 ILE A CA 1
ATOM 792 C C . ILE A 1 100 ? 9.662 20.674 140.191 1.00 76.12 101 ILE A C 1
ATOM 793 O O . ILE A 1 100 ? 8.957 19.942 139.496 1.00 83.62 101 ILE A O 1
ATOM 798 N N . GLU A 1 101 ? 10.653 20.220 140.953 1.00 72.11 102 GLU A N 1
ATOM 799 C CA . GLU A 1 101 ? 11.017 18.807 140.989 1.00 74.88 102 GLU A CA 1
ATOM 800 C C . GLU A 1 101 ? 9.862 17.933 141.465 1.00 67.91 102 GLU A C 1
ATOM 801 O O . GLU A 1 101 ? 9.713 16.793 141.023 1.00 68.56 102 GLU A O 1
ATOM 807 N N . LEU A 1 102 ? 9.046 18.475 142.362 1.00 67.53 103 LEU A N 1
ATOM 808 C CA . LEU A 1 102 ? 7.872 17.767 142.857 1.00 72.96 103 LEU A CA 1
ATOM 809 C C . LEU A 1 102 ? 6.855 17.557 141.742 1.00 75.73 103 LEU A C 1
ATOM 810 O O . LEU A 1 102 ? 6.405 16.437 141.502 1.00 83.01 103 LEU A O 1
ATOM 815 N N . ALA A 1 103 ? 6.500 18.643 141.062 1.00 73.53 104 ALA A N 1
ATOM 816 C CA . ALA A 1 103 ? 5.535 18.583 139.973 1.00 73.67 104 ALA A CA 1
ATOM 817 C C . ALA A 1 103 ? 6.095 17.816 138.781 1.00 68.25 104 ALA A C 1
ATOM 818 O O . ALA A 1 103 ? 5.351 17.167 138.046 1.00 72.44 104 ALA A O 1
ATOM 820 N N . LYS A 1 104 ? 7.408 17.896 138.592 1.00 68.64 105 LYS A N 1
ATOM 821 C CA . LYS A 1 104 ? 8.058 17.198 137.491 1.00 75.28 105 LYS A CA 1
ATOM 822 C C . LYS A 1 104 ? 7.981 15.685 137.672 1.00 76.04 105 LYS A C 1
ATOM 823 O O . LYS A 1 104 ? 7.778 14.948 136.708 1.00 74.71 105 LYS A O 1
ATOM 829 N N . GLU A 1 105 ? 8.137 15.226 138.910 1.00 84.40 106 GLU A N 1
ATOM 830 C CA . GLU A 1 105 ? 8.137 13.793 139.190 1.00 83.23 106 GLU A CA 1
ATOM 831 C C . GLU A 1 105 ? 6.772 13.154 138.953 1.00 79.04 106 GLU A C 1
ATOM 832 O O . GLU A 1 105 ? 6.675 12.091 138.339 1.00 86.59 106 GLU A O 1
ATOM 838 N N . PHE A 1 106 ? 5.721 13.802 139.443 1.00 69.83 107 PHE A N 1
ATOM 839 C CA . PHE A 1 106 ? 4.370 13.282 139.284 1.00 72.31 107 PHE A CA 1
ATOM 840 C C . PHE A 1 106 ? 3.954 13.273 137.819 1.00 71.41 107 PHE A C 1
ATOM 841 O O . PHE A 1 106 ? 3.208 12.398 137.379 1.00 69.10 107 PHE A O 1
ATOM 849 N N . ALA A 1 107 ? 4.438 14.256 137.068 1.00 69.38 108 ALA A N 1
ATOM 850 C CA . ALA A 1 107 ? 4.143 14.345 135.645 1.00 74.85 108 ALA A CA 1
ATOM 851 C C . ALA A 1 107 ? 4.811 13.203 134.886 1.00 77.05 108 ALA A C 1
ATOM 852 O O . ALA A 1 107 ? 4.257 12.680 133.920 1.00 72.15 108 ALA A O 1
ATOM 854 N N . GLU A 1 108 ? 6.004 12.822 135.332 1.00 75.37 109 GLU A N 1
ATOM 855 C CA . GLU A 1 108 ? 6.746 11.735 134.706 1.00 65.29 109 GLU A CA 1
ATOM 856 C C . GLU A 1 108 ? 6.114 10.384 135.015 1.00 72.40 109 GLU A C 1
ATOM 857 O O . GLU A 1 108 ? 6.329 9.409 134.296 1.00 77.08 109 GLU A O 1
ATOM 863 N N . SER A 1 109 ? 5.333 10.332 136.089 1.00 75.19 110 SER A N 1
ATOM 864 C CA . SER A 1 109 ? 4.611 9.116 136.438 1.00 76.42 110 SER A CA 1
ATOM 865 C C . SER A 1 109 ? 3.402 8.944 135.524 1.00 72.09 110 SER A C 1
ATOM 866 O O . SER A 1 109 ? 2.814 7.866 135.455 1.00 66.88 110 SER A O 1
ATOM 869 N N . LEU A 1 110 ? 3.039 10.015 134.825 1.00 75.58 111 LEU A N 1
ATOM 870 C CA . LEU A 1 110 ? 1.951 9.967 133.857 1.00 72.79 111 LEU A CA 1
ATOM 871 C C . LEU A 1 110 ? 2.485 9.614 132.474 1.00 68.87 111 LEU A C 1
ATOM 872 O O . LEU A 1 110 ? 1.846 8.883 131.718 1.00 63.06 111 LEU A O 1
ATOM 877 N N . SER A 1 111 ? 3.665 10.134 132.150 1.00 69.51 112 SER A N 1
ATOM 878 C CA . SER A 1 111 ? 4.299 9.843 130.870 1.00 73.69 112 SER A CA 1
ATOM 879 C C . SER A 1 111 ? 4.852 8.422 130.849 1.00 79.56 112 SER A C 1
ATOM 880 O O . SER A 1 111 ? 5.274 7.924 129.806 1.00 81.84 112 SER A O 1
ATOM 883 N N . ASN A 1 112 ? 4.847 7.775 132.010 1.00 80.19 113 ASN A N 1
ATOM 884 C CA . ASN A 1 112 ? 5.291 6.394 132.126 1.00 82.55 113 ASN A CA 1
ATOM 885 C C . ASN A 1 112 ? 4.167 5.411 131.827 1.00 79.01 113 ASN A C 1
ATOM 886 O O . ASN A 1 112 ? 4.360 4.197 131.883 1.00 95.34 113 ASN A O 1
ATOM 891 N N . GLU A 1 113 ? 2.992 5.941 131.506 1.00 72.75 114 GLU A N 1
ATOM 892 C CA . GLU A 1 113 ? 1.800 5.111 131.325 1.00 79.48 114 GLU A CA 1
ATOM 893 C C . GLU A 1 113 ? 1.207 4.807 129.921 1.00 75.88 114 GLU A C 1
ATOM 894 O O . GLU A 1 113 ? 0.380 3.901 129.832 1.00 89.06 114 GLU A O 1
ATOM 900 N N . GLY A 1 114 ? 1.568 5.504 128.835 1.00 71.10 115 GLY A N 1
ATOM 901 C CA . GLY A 1 114 ? 2.508 6.608 128.779 1.00 68.66 115 GLY A CA 1
ATOM 902 C C . GLY A 1 114 ? 1.987 7.741 127.921 1.00 78.83 115 GLY A C 1
ATOM 903 O O . GLY A 1 114 ? 2.018 7.673 126.692 1.00 64.42 115 GLY A O 1
ATOM 912 N N . ILE A 1 116 ? 1.571 12.005 126.852 1.00 69.36 117 ILE A N 1
ATOM 913 C CA . ILE A 1 116 ? 2.408 13.181 126.672 1.00 62.55 117 ILE A CA 1
ATOM 914 C C . ILE A 1 116 ? 1.879 14.283 127.578 1.00 62.26 117 ILE A C 1
ATOM 915 O O . ILE A 1 116 ? 0.702 14.638 127.511 1.00 64.37 117 ILE A O 1
ATOM 920 N N . VAL A 1 117 ? 2.748 14.818 128.428 1.00 59.41 118 VAL A N 1
ATOM 921 C CA . VAL A 1 117 ? 2.324 15.779 129.437 1.00 60.17 118 VAL A CA 1
ATOM 922 C C . VAL A 1 117 ? 2.885 17.174 129.193 1.00 56.83 118 VAL A C 1
ATOM 923 O O . VAL A 1 117 ? 4.100 17.369 129.147 1.00 55.63 118 VAL A O 1
ATOM 927 N N . ASP A 1 118 ? 1.988 18.141 129.040 1.00 54.75 119 ASP A N 1
ATOM 928 C CA . ASP A 1 118 ? 2.384 19.535 128.912 1.00 63.69 119 ASP A CA 1
ATOM 929 C C . ASP A 1 118 ? 2.322 20.192 130.286 1.00 65.06 119 ASP A C 1
ATOM 930 O O . ASP A 1 118 ? 1.269 20.677 130.704 1.00 57.60 119 ASP A O 1
ATOM 935 N N . LEU A 1 119 ? 3.453 20.204 130.983 1.00 64.95 120 LEU A N 1
ATOM 936 C CA . LEU A 1 119 ? 3.509 20.718 132.347 1.00 61.98 120 LEU A CA 1
ATOM 937 C C . LEU A 1 119 ? 3.731 22.224 132.391 1.00 61.78 120 LEU A C 1
ATOM 938 O O . LEU A 1 119 ? 4.674 22.743 131.792 1.00 65.70 120 LEU A O 1
ATOM 943 N N . ASN A 1 120 ? 2.853 22.919 133.107 1.00 61.36 121 ASN A N 1
ATOM 944 C CA . ASN A 1 120 ? 2.986 24.356 133.309 1.00 65.75 121 ASN A CA 1
ATOM 945 C C . ASN A 1 120 ? 2.682 24.739 134.752 1.00 70.43 121 ASN A C 1
ATOM 946 O O . ASN A 1 120 ? 1.607 24.436 135.270 1.00 68.75 121 ASN A O 1
ATOM 951 N N . ILE A 1 121 ? 3.632 25.405 135.396 1.00 71.58 122 ILE A N 1
ATOM 952 C CA . ILE A 1 121 ? 3.477 25.792 136.793 1.00 66.52 122 ILE A CA 1
ATOM 953 C C . ILE A 1 121 ? 3.106 27.265 136.939 1.00 71.44 122 ILE A C 1
ATOM 954 O O . ILE A 1 121 ? 3.797 28.144 136.423 1.00 71.09 122 ILE A O 1
ATOM 959 N N . HIS A 1 122 ? 2.014 27.523 137.652 1.00 70.97 123 HIS A N 1
ATOM 960 C CA . HIS A 1 122 ? 1.528 28.882 137.852 1.00 74.64 123 HIS A CA 1
ATOM 961 C C . HIS A 1 122 ? 1.914 29.449 139.208 1.00 79.10 123 HIS A C 1
ATOM 962 O O . HIS A 1 122 ? 2.154 28.703 140.157 1.00 64.13 123 HIS A O 1
ATOM 969 N N . LYS A 1 123 ? 1.947 30.779 139.268 1.00 80.15 124 LYS A N 1
ATOM 970 C CA . LYS A 1 123 ? 2.138 31.569 140.490 1.00 78.02 124 LYS A CA 1
ATOM 971 C C . LYS A 1 123 ? 2.908 30.934 141.651 1.00 78.32 124 LYS A C 1
ATOM 972 O O . LYS A 1 123 ? 2.351 30.706 142.725 1.00 67.57 124 LYS A O 1
ATOM 978 N N . ILE A 1 124 ? 4.192 30.666 141.436 1.00 81.71 125 ILE A N 1
ATOM 979 C CA . ILE A 1 124 ? 5.067 30.304 142.540 1.00 79.27 125 ILE A CA 1
ATOM 980 C C . ILE A 1 124 ? 5.331 31.589 143.319 1.00 89.27 125 ILE A C 1
ATOM 981 O O . ILE A 1 124 ? 5.026 32.680 142.832 1.00 100.72 125 ILE A O 1
ATOM 986 N N . ASN A 1 125 ? 5.883 31.458 144.524 1.00 78.02 126 ASN A N 1
ATOM 987 C CA . ASN A 1 125 ? 6.109 32.595 145.415 1.00 88.72 126 ASN A CA 1
ATOM 988 C C . ASN A 1 125 ? 4.803 33.271 145.821 1.00 90.36 126 ASN A C 1
ATOM 989 O O . ASN A 1 125 ? 4.800 34.418 146.266 1.00 97.22 126 ASN A O 1
ATOM 994 N N . GLU A 1 126 ? 3.696 32.553 145.663 1.00 77.46 127 GLU A N 1
ATOM 995 C CA . GLU A 1 126 ? 2.391 33.066 146.060 1.00 78.74 127 GLU A CA 1
ATOM 996 C C . GLU A 1 126 ? 1.684 32.119 147.018 1.00 74.15 127 GLU A C 1
ATOM 997 O O . GLU A 1 126 ? 2.201 31.054 147.356 1.00 65.99 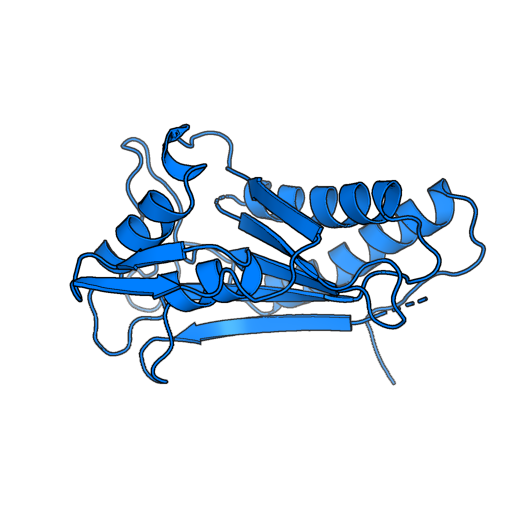127 GLU A O 1
ATOM 1003 N N . GLU A 1 127 ? 0.491 32.517 147.442 1.00 77.75 128 GLU A N 1
ATOM 1004 C CA . GLU A 1 127 ? -0.295 3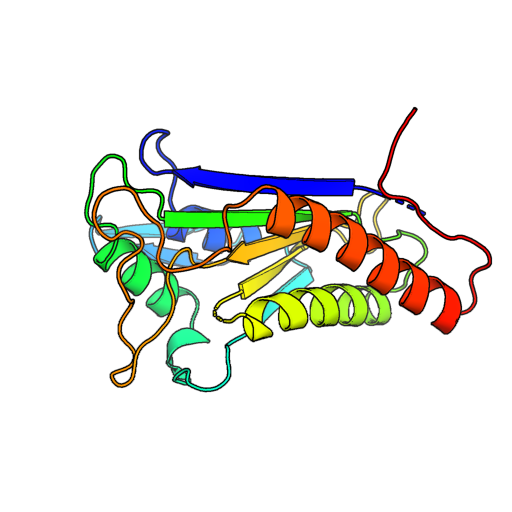1.738 148.386 1.00 81.28 128 GLU A CA 1
ATOM 1005 C C . GLU A 1 127 ? -0.795 30.439 147.760 1.00 78.82 128 GLU A C 1
ATOM 1006 O O . GLU A 1 127 ? -0.904 29.417 148.437 1.00 81.57 128 GLU A O 1
ATOM 1012 N N . ASN A 1 128 ? -1.083 30.478 146.463 1.00 78.46 129 ASN A N 1
ATOM 1013 C CA . ASN A 1 128 ? -1.644 29.319 145.777 1.00 80.62 129 ASN A CA 1
ATOM 1014 C C . ASN A 1 128 ? -0.811 28.858 144.583 1.00 63.37 129 ASN A C 1
ATOM 1015 O O . ASN A 1 128 ? -1.196 29.067 143.436 1.00 57.74 129 ASN A O 1
ATOM 1020 N N . PRO A 1 129 ? 0.342 28.230 144.848 1.00 67.56 130 PRO A N 1
ATOM 1021 C CA . PRO A 1 129 ? 1.121 27.677 143.739 1.00 62.76 130 PRO A CA 1
ATOM 1022 C C . PRO A 1 129 ? 0.449 26.417 143.217 1.00 65.74 130 PRO A C 1
ATOM 1023 O O . PRO A 1 129 ? 0.228 25.484 143.988 1.00 70.13 130 PRO A O 1
ATOM 1027 N N . HIS A 1 130 ? 0.116 26.395 141.931 1.00 67.31 131 HIS A N 1
ATOM 1028 C CA . HIS A 1 130 ? -0.495 25.214 141.333 1.00 66.13 131 HIS A CA 1
ATOM 1029 C C . HIS A 1 130 ? 0.182 24.845 140.020 1.00 68.22 131 HIS A C 1
ATOM 1030 O O . HIS A 1 130 ? 0.948 25.631 139.462 1.00 81.05 131 HIS A O 1
ATOM 1037 N N . ALA A 1 131 ? -0.102 23.642 139.533 1.00 65.99 132 ALA A N 1
ATOM 1038 C CA . ALA A 1 131 ? 0.496 23.166 138.294 1.00 69.76 132 ALA A CA 1
ATOM 1039 C C . ALA A 1 131 ? -0.538 22.532 137.373 1.00 65.17 132 ALA A C 1
ATOM 1040 O O . ALA A 1 131 ? -1.204 21.566 137.744 1.00 65.18 132 ALA A O 1
ATOM 1042 N N . HIS A 1 132 ? -0.663 23.080 136.169 1.00 73.27 133 HIS A N 1
ATOM 1043 C CA . HIS A 1 132 ? -1.573 22.535 135.172 1.00 68.66 133 HIS A CA 1
ATOM 1044 C C . HIS A 1 132 ? -0.872 21.451 134.363 1.00 55.95 133 HIS A C 1
ATOM 1045 O O . HIS A 1 132 ? 0.286 21.607 133.976 1.00 62.07 133 HIS A O 1
ATOM 1052 N N . LEU A 1 133 ? -1.573 20.353 134.108 1.00 48.88 134 LEU A N 1
ATOM 1053 C CA . LEU A 1 133 ? -1.007 19.264 133.320 1.00 61.41 134 LEU A CA 1
ATOM 1054 C C . LEU A 1 133 ? -1.925 18.852 132.170 1.00 60.81 134 LEU A C 1
ATOM 1055 O O . LEU A 1 133 ? -2.915 18.150 132.376 1.00 52.93 134 LEU A O 1
ATOM 1060 N N . LEU A 1 134 ? -1.592 19.297 130.962 1.00 58.86 135 LEU A N 1
ATOM 1061 C CA . LEU A 1 134 ? -2.326 18.894 129.767 1.00 64.38 135 LEU A CA 1
ATOM 1062 C C . LEU A 1 134 ? -1.812 17.558 129.248 1.00 61.67 135 LEU A C 1
ATOM 1063 O O . LEU A 1 134 ? -0.655 17.441 128.842 1.00 53.08 135 LEU A O 1
ATOM 1068 N N . CYS A 1 135 ? -2.683 16.555 129.256 1.00 66.52 136 CYS A N 1
ATOM 1069 C CA . CYS A 1 135 ? -2.300 15.205 128.868 1.00 69.93 136 CYS A CA 1
ATOM 1070 C C . CYS A 1 135 ? -3.087 14.725 127.654 1.00 64.64 136 CYS A C 1
ATOM 1071 O O . CYS A 1 135 ? -4.274 15.022 127.514 1.00 64.59 136 CYS A O 1
ATOM 1074 N N . THR A 1 136 ? -2.418 13.979 126.780 1.00 67.99 137 THR A N 1
ATOM 1075 C CA . THR A 1 136 ? -3.064 13.421 125.598 1.00 63.07 137 THR A CA 1
ATOM 1076 C C . THR A 1 136 ? -4.036 12.312 125.987 1.00 62.58 137 THR A C 1
ATOM 1077 O O . THR A 1 136 ? -3.874 11.666 127.021 1.00 72.16 137 THR A O 1
ATOM 1081 N N . LEU A 1 137 ? -5.048 12.097 125.153 1.00 59.42 138 LEU A N 1
ATOM 1082 C CA . LEU A 1 137 ? -6.054 11.077 125.420 1.00 62.69 138 LEU A CA 1
ATOM 1083 C C . LEU A 1 137 ? -5.772 9.803 124.629 1.00 59.83 138 LEU A C 1
ATOM 1084 O O . LEU A 1 137 ? -6.508 8.821 124.730 1.00 56.58 138 LEU A O 1
ATOM 1089 N N . ARG A 1 138 ? -4.702 9.827 123.842 1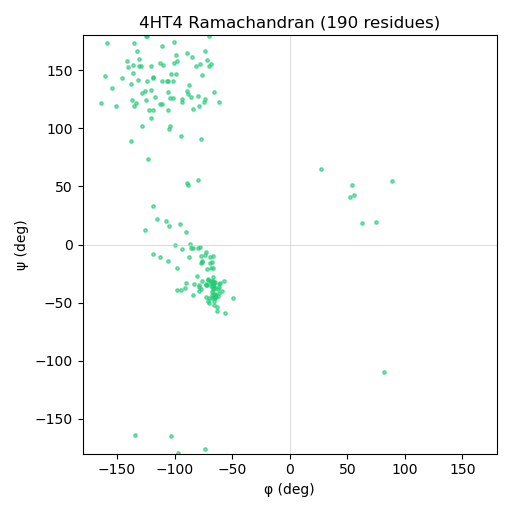.00 53.39 139 ARG A N 1
ATOM 1090 C CA . ARG A 1 138 ? -4.314 8.675 123.039 1.00 63.88 139 ARG A CA 1
ATOM 1091 C C . ARG A 1 138 ? -2.835 8.360 123.231 1.00 73.79 139 ARG A C 1
ATOM 1092 O O . ARG A 1 138 ? -2.058 9.216 123.655 1.00 58.25 139 ARG A O 1
ATOM 1100 N N . GLY A 1 139 ? -2.452 7.127 122.916 1.00 74.14 140 GLY A N 1
ATOM 1101 C CA . GLY A 1 139 ? -1.063 6.715 122.997 1.00 63.60 140 GLY A CA 1
ATOM 1102 C C . GLY A 1 139 ? -0.405 6.716 121.632 1.00 69.29 140 GLY A C 1
ATOM 1103 O O . GLY A 1 139 ? -1.065 6.935 120.616 1.00 76.97 140 GLY A O 1
ATOM 1104 N N . LEU A 1 140 ? 0.900 6.470 121.606 1.00 72.34 141 LEU A N 1
ATOM 1105 C CA . LEU A 1 140 ? 1.648 6.443 120.354 1.00 80.98 141 LEU A CA 1
ATOM 1106 C C . LEU A 1 140 ? 1.952 5.013 119.923 1.00 82.93 141 LEU A C 1
ATOM 1107 O O . LEU A 1 140 ? 2.154 4.133 120.761 1.00 71.58 141 LEU A O 1
ATOM 1112 N N . ASP A 1 141 ? 1.981 4.787 118.614 1.00 76.65 142 ASP A N 1
ATOM 1113 C CA . ASP A 1 141 ? 2.278 3.463 118.080 1.00 73.06 142 ASP A CA 1
ATOM 1114 C C . ASP A 1 141 ? 3.708 3.360 117.553 1.00 65.96 142 ASP A C 1
ATOM 1115 O O . ASP A 1 141 ? 4.550 4.213 117.840 1.00 65.59 142 ASP A O 1
ATOM 1120 N N . LYS A 1 142 ? 3.969 2.313 116.777 1.00 73.68 143 LYS A N 1
ATOM 1121 C CA . LYS A 1 142 ? 5.300 2.062 116.237 1.00 79.60 143 LYS A CA 1
ATOM 1122 C C . LYS A 1 142 ? 5.699 3.107 115.200 1.00 83.41 143 LYS A C 1
ATOM 1123 O O . LYS A 1 142 ? 6.883 3.293 114.918 1.00 86.22 143 LYS A O 1
ATOM 1125 N N . ASN A 1 143 ? 4.705 3.790 114.639 1.00 82.19 144 ASN A N 1
ATOM 1126 C CA . ASN A 1 143 ? 4.946 4.782 113.600 1.00 84.62 144 ASN A CA 1
ATOM 1127 C C . ASN A 1 143 ? 4.820 6.209 114.120 1.00 79.97 144 ASN A C 1
ATOM 1128 O O . ASN A 1 143 ? 4.711 7.153 113.335 1.00 85.84 144 ASN A O 1
ATOM 1133 N N . ASN A 1 144 ? 4.839 6.356 115.442 1.00 76.49 145 ASN A N 1
ATOM 1134 C CA . ASN A 1 144 ? 4.647 7.652 116.087 1.00 81.73 145 ASN A CA 1
ATOM 1135 C C . ASN A 1 144 ? 3.345 8.329 115.669 1.00 81.56 145 ASN A C 1
ATOM 1136 O O . ASN A 1 144 ? 3.310 9.532 115.407 1.00 84.63 145 ASN A O 1
ATOM 1141 N N . GLU A 1 145 ? 2.279 7.538 115.605 1.00 77.11 146 GLU A N 1
ATOM 1142 C CA . GLU A 1 145 ? 0.948 8.045 115.300 1.00 74.94 146 GLU A CA 1
ATOM 1143 C C . GLU A 1 145 ? 0.019 7.723 116.465 1.00 73.54 146 GLU A C 1
ATOM 1144 O O . GLU A 1 145 ? 0.243 6.758 117.196 1.00 72.34 146 GLU A O 1
ATOM 1150 N N . PHE A 1 146 ? -1.021 8.528 116.640 1.00 64.33 147 PHE A N 1
ATOM 1151 C CA . PHE A 1 146 ? -1.942 8.330 117.755 1.00 63.58 147 PHE A CA 1
ATOM 1152 C C . PHE A 1 146 ? -2.865 7.132 117.556 1.00 67.15 147 PHE A C 1
ATOM 1153 O O . PHE A 1 146 ? -3.567 7.034 116.550 1.00 78.20 147 PHE A O 1
ATOM 1161 N N . GLU A 1 147 ? -2.856 6.226 118.528 1.00 68.90 148 GLU A N 1
ATOM 1162 C CA . GLU A 1 147 ? -3.730 5.061 118.517 1.00 69.81 148 GLU A CA 1
ATOM 1163 C C . GLU A 1 147 ? -5.164 5.498 118.801 1.00 66.51 148 GLU A C 1
ATOM 1164 O O . GLU A 1 147 ? -5.381 6.574 119.355 1.00 73.30 148 GLU A O 1
ATOM 1170 N N . PRO A 1 148 ? -6.151 4.673 118.416 1.00 66.22 149 PRO A N 1
ATOM 1171 C CA . PRO A 1 148 ? -7.544 5.046 118.685 1.00 62.63 149 PRO A CA 1
ATOM 1172 C C . PRO A 1 148 ? -7.867 5.015 120.173 1.00 74.50 149 PRO A C 1
ATOM 1173 O O . PRO A 1 148 ? -7.208 4.311 120.941 1.00 63.64 149 PRO A O 1
ATOM 1177 N N . LYS A 1 149 ? -8.874 5.784 120.570 1.00 71.83 150 LYS A N 1
ATOM 1178 C CA . LYS A 1 149 ? -9.338 5.780 121.947 1.00 65.22 150 LYS A CA 1
ATOM 1179 C C . LYS A 1 149 ? -10.208 4.562 122.193 1.00 74.08 150 LYS A C 1
ATOM 1180 O O . LYS A 1 149 ? -10.201 3.990 123.283 1.00 78.90 150 LYS A O 1
ATOM 1186 N N . ARG A 1 150 ? -10.960 4.169 121.171 1.00 75.94 151 ARG A N 1
ATOM 1187 C CA . ARG A 1 150 ? -12.043 3.217 121.363 1.00 75.75 151 ARG A CA 1
ATOM 1188 C C . ARG A 1 150 ? -12.030 2.031 120.405 1.00 78.68 151 ARG A C 1
ATOM 1189 O O . ARG A 1 150 ? -11.511 2.111 119.292 1.00 76.84 151 ARG A O 1
ATOM 1197 N N . LYS A 1 151 ? -12.613 0.929 120.865 1.00 76.22 152 LYS A N 1
ATOM 1198 C CA . LYS A 1 151 ? -12.871 -0.235 120.031 1.00 75.61 152 LYS A CA 1
ATOM 1199 C C . LYS A 1 151 ? -14.266 -0.746 120.371 1.00 80.62 152 LYS A C 1
ATOM 1200 O O . LYS A 1 151 ? -14.430 -1.589 121.253 1.00 84.16 152 LYS A O 1
ATOM 1202 N N . GLY A 1 152 ? -15.268 -0.220 119.674 1.00 78.92 153 GLY A N 1
ATOM 1203 C CA . GLY A 1 152 ? -16.654 -0.516 119.988 1.00 72.59 153 GLY A CA 1
ATOM 1204 C C . GLY A 1 152 ? -17.130 0.362 121.129 1.00 86.80 153 GLY A C 1
ATOM 1205 O O . GLY A 1 152 ? -17.299 1.570 120.964 1.00 87.80 153 GLY A O 1
ATOM 1206 N N . ASN A 1 153 ? -17.343 -0.244 122.292 1.00 90.82 154 ASN A N 1
ATOM 1207 C CA . ASN A 1 153 ? -17.695 0.506 123.491 1.00 86.00 154 ASN A CA 1
ATOM 1208 C C . ASN A 1 153 ? -16.580 0.454 124.528 1.00 81.63 154 ASN A C 1
ATOM 1209 O O . ASN A 1 153 ? -16.599 1.189 125.515 1.00 80.01 154 ASN A O 1
ATOM 1214 N N . ASP A 1 154 ? -15.606 -0.420 124.292 1.00 81.56 155 ASP A N 1
ATOM 1215 C CA . ASP A 1 154 ? -14.484 -0.589 125.206 1.00 76.39 155 ASP A CA 1
ATOM 1216 C C . ASP A 1 154 ? -13.385 0.427 124.922 1.00 72.40 155 ASP A C 1
ATOM 1217 O O . ASP A 1 154 ? -13.337 1.015 123.844 1.00 71.34 155 ASP A O 1
ATOM 1222 N N . TYR A 1 155 ? -12.503 0.624 125.897 1.00 75.84 156 TYR A N 1
ATOM 1223 C CA . TYR A 1 155 ? -11.397 1.564 125.753 1.00 79.05 156 TYR A CA 1
ATOM 1224 C C . TYR A 1 155 ? -10.103 0.849 125.388 1.00 80.14 156 TYR A C 1
ATOM 1225 O O . TYR A 1 155 ? -9.983 -0.364 125.552 1.00 86.23 156 TYR A O 1
ATOM 1234 N N . ILE A 1 156 ? -9.134 1.615 124.898 1.00 77.64 157 ILE A N 1
ATOM 1235 C CA . ILE A 1 156 ? -7.818 1.078 124.575 1.00 75.83 157 ILE A CA 1
ATOM 1236 C C . ILE A 1 156 ? -6.884 1.275 125.767 1.00 70.13 157 ILE A C 1
ATOM 1237 O O . ILE A 1 156 ? -6.082 0.399 126.098 1.00 69.57 157 ILE A O 1
ATOM 1242 N N . ARG A 1 157 ? -7.009 2.425 126.419 1.00 74.89 158 ARG A N 1
ATOM 1243 C CA . ARG A 1 157 ? -6.227 2.721 127.611 1.00 74.12 158 ARG A CA 1
ATOM 1244 C C . ARG A 1 157 ? -7.138 2.799 128.830 1.00 71.48 158 ARG A C 1
ATOM 1245 O O . ARG A 1 157 ? -8.333 3.064 128.705 1.00 74.17 158 ARG A O 1
ATOM 1253 N N . ASP A 1 158 ? -6.571 2.568 130.009 1.00 80.33 159 ASP A N 1
ATOM 1254 C CA . ASP A 1 158 ? -7.351 2.577 131.241 1.00 81.24 159 ASP A CA 1
ATOM 1255 C C . ASP A 1 158 ? -7.282 3.935 131.931 1.00 76.32 159 ASP A C 1
ATOM 1256 O O . ASP A 1 158 ? -7.596 4.055 133.113 1.00 80.36 159 ASP A O 1
ATOM 1261 N N . TRP A 1 159 ? -6.881 4.956 131.183 1.00 65.11 160 TRP A N 1
ATOM 1262 C CA . TRP A 1 159 ? -6.660 6.284 131.745 1.00 59.67 160 TRP A CA 1
ATOM 1263 C C . TRP A 1 159 ? -7.937 6.956 132.250 1.00 68.00 160 TRP A C 1
ATOM 1264 O O . TRP A 1 159 ? -7.874 7.879 133.061 1.00 74.81 160 TRP A O 1
ATOM 1275 N N . ASN A 1 160 ? -9.090 6.496 131.777 1.00 66.90 161 ASN A N 1
ATOM 1276 C CA . ASN A 1 160 ? -10.351 7.165 132.090 1.00 70.29 161 ASN A CA 1
ATOM 1277 C C . ASN A 1 160 ? -11.246 6.408 133.066 1.00 73.31 161 ASN A C 1
ATOM 1278 O O . ASN A 1 160 ? -12.450 6.656 133.132 1.00 69.18 161 ASN A O 1
ATOM 1283 N N . THR A 1 161 ? -10.660 5.491 133.826 1.00 67.50 162 THR A N 1
ATOM 1284 C CA . THR A 1 161 ? -11.428 4.686 134.767 1.00 60.49 162 THR A CA 1
ATOM 1285 C C . THR A 1 161 ? -11.346 5.254 136.179 1.00 74.82 162 THR A C 1
ATOM 1286 O O . THR A 1 161 ? -10.413 5.987 136.508 1.00 74.82 162 THR A O 1
ATOM 1290 N N . LYS A 1 162 ? -12.328 4.910 137.008 1.00 80.29 163 LYS A N 1
ATOM 1291 C CA . LYS A 1 162 ? -12.344 5.336 138.404 1.00 67.81 163 LYS A CA 1
ATOM 1292 C C . LYS A 1 162 ? -11.142 4.792 139.165 1.00 68.52 163 LYS A C 1
ATOM 1293 O O . LYS A 1 162 ? -10.577 5.478 140.018 1.00 68.43 163 LYS A O 1
ATOM 1299 N N . GLU A 1 163 ? -10.761 3.556 138.855 1.00 72.81 164 GLU A N 1
ATOM 1300 C CA . GLU A 1 163 ? -9.626 2.917 139.511 1.00 74.76 164 GLU A CA 1
ATOM 1301 C C . GLU A 1 163 ? -8.344 3.693 139.241 1.00 78.06 164 GLU A C 1
ATOM 1302 O O . GLU A 1 163 ? -7.526 3.889 140.139 1.00 85.11 164 GLU A O 1
ATOM 1304 N N . LYS 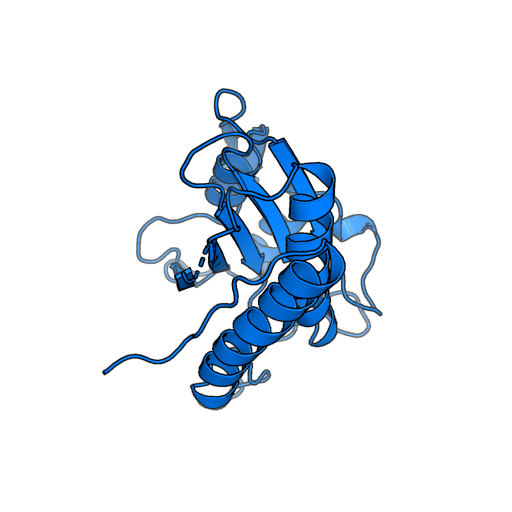A 1 164 ? -8.183 4.139 137.999 1.00 71.21 165 LYS A N 1
ATOM 1305 C CA . LYS A 1 164 ? -7.027 4.936 137.607 1.00 75.56 165 LYS A CA 1
ATOM 1306 C C . LYS A 1 164 ? -7.135 6.348 138.173 1.00 72.10 165 LYS A C 1
ATOM 1307 O O . LYS A 1 164 ? -6.131 6.960 138.540 1.00 72.61 165 LYS A O 1
ATOM 1313 N N . HIS A 1 165 ? -8.360 6.858 138.244 1.00 72.20 166 HIS A N 1
ATOM 1314 C CA . HIS A 1 165 ? -8.609 8.173 138.820 1.00 70.48 166 HIS A CA 1
ATOM 1315 C C . HIS A 1 165 ? -8.223 8.192 140.295 1.00 74.71 166 HIS A C 1
ATOM 1316 O O . HIS A 1 165 ? -7.443 9.040 140.732 1.00 66.88 166 HIS A O 1
ATOM 1323 N N . ASN A 1 166 ? -8.769 7.246 141.054 1.00 70.08 167 ASN A N 1
ATOM 1324 C CA . ASN A 1 166 ? -8.486 7.146 142.479 1.00 61.30 167 ASN A CA 1
ATOM 1325 C C . ASN A 1 166 ? -7.033 6.779 142.756 1.00 70.27 167 ASN A C 1
ATOM 1326 O O . ASN A 1 166 ? -6.486 7.125 143.803 1.00 72.58 167 ASN A O 1
ATOM 1331 N N . GLU A 1 167 ? -6.413 6.075 141.813 1.00 59.33 168 GLU A N 1
ATOM 1332 C CA . GLU A 1 167 ? -4.999 5.736 141.917 1.00 56.19 168 GLU A CA 1
ATOM 1333 C C . GLU A 1 167 ? -4.140 6.989 141.813 1.00 63.29 168 GLU A C 1
ATOM 1334 O O . GLU A 1 167 ? -3.187 7.167 142.571 1.00 71.11 168 GLU A O 1
ATOM 1340 N N . TRP A 1 168 ? -4.487 7.854 140.866 1.00 65.85 169 TRP A N 1
ATOM 1341 C CA . TRP A 1 168 ? -3.741 9.086 140.641 1.00 67.48 169 TRP A CA 1
ATOM 1342 C C . TRP A 1 168 ? -3.849 10.031 141.832 1.00 68.32 169 TRP A C 1
ATOM 1343 O O . TRP A 1 168 ? -2.897 10.739 142.161 1.00 63.34 169 TRP A O 1
ATOM 1354 N N . ARG A 1 169 ? -5.015 10.040 142.470 1.00 68.84 170 ARG A N 1
ATOM 1355 C CA . ARG A 1 169 ? -5.231 10.863 143.653 1.00 63.11 170 ARG A CA 1
ATOM 1356 C C . ARG A 1 169 ? -4.321 10.421 144.792 1.00 68.53 170 ARG A C 1
ATOM 1357 O O . ARG A 1 169 ? -3.703 11.248 145.462 1.00 65.36 170 ARG A O 1
ATOM 1365 N N . LYS A 1 170 ? -4.243 9.111 145.005 1.00 65.65 171 LYS A N 1
ATOM 1366 C CA . LYS A 1 170 ? -3.408 8.559 146.065 1.00 69.14 171 LYS A CA 1
ATOM 1367 C C . LYS A 1 170 ? -1.929 8.695 145.722 1.00 72.46 171 LYS A C 1
ATOM 1368 O O . LYS A 1 170 ? -1.088 8.833 146.610 1.00 69.37 171 LYS A O 1
ATOM 1370 N N . ARG A 1 171 ? -1.619 8.657 144.430 1.00 64.68 172 ARG A N 1
ATOM 1371 C CA . ARG A 1 171 ? -0.242 8.799 143.977 1.00 71.11 172 ARG A CA 1
ATOM 1372 C C . ARG A 1 171 ? 0.275 10.205 144.246 1.00 64.19 172 ARG A C 1
ATOM 1373 O O . ARG A 1 171 ? 1.418 10.384 144.665 1.00 59.39 172 ARG A O 1
ATOM 1381 N N . TRP A 1 172 ? -0.572 11.200 144.003 1.00 62.57 173 TRP A N 1
ATOM 1382 C CA . TRP A 1 172 ? -0.199 12.591 144.231 1.00 61.10 173 TRP A CA 1
ATOM 1383 C C . TRP A 1 172 ? -0.005 12.872 145.715 1.00 65.19 173 TRP A C 1
ATOM 1384 O O . TRP A 1 172 ? 0.814 13.706 146.097 1.00 62.93 173 TRP A O 1
ATOM 1395 N N . GLU A 1 173 ? -0.762 12.166 146.548 1.00 70.74 174 GLU A N 1
ATOM 1396 C CA . GLU A 1 173 ? -0.604 12.270 147.990 1.00 63.56 174 GLU A CA 1
ATOM 1397 C C . GLU A 1 173 ? 0.757 11.730 148.406 1.00 63.83 174 GLU A C 1
ATOM 1398 O O . GLU A 1 173 ? 1.484 12.369 149.164 1.00 66.20 174 GLU A O 1
ATOM 1404 N N . ASN A 1 174 ? 1.093 10.547 147.900 1.00 63.65 175 ASN A N 1
ATOM 1405 C CA . ASN A 1 174 ? 2.342 9.884 148.251 1.00 63.73 175 ASN A CA 1
ATOM 1406 C C . ASN A 1 174 ? 3.574 10.632 147.756 1.00 59.72 175 ASN A C 1
ATOM 1407 O O . ASN A 1 174 ? 4.554 10.779 148.485 1.00 81.92 175 ASN A O 1
ATOM 1412 N N . VAL A 1 175 ? 3.522 11.101 146.514 1.00 63.64 176 VAL A N 1
ATOM 1413 C CA . VAL A 1 175 ? 4.636 11.838 145.929 1.00 72.14 176 VAL A CA 1
ATOM 1414 C C . VAL A 1 175 ? 4.866 13.158 146.661 1.00 66.16 176 VAL A C 1
ATOM 1415 O O . VAL A 1 175 ? 6.004 13.521 146.959 1.00 69.11 176 VAL A O 1
ATOM 1419 N N . GLN A 1 176 ? 3.782 13.865 146.959 1.00 61.87 177 GLN A N 1
ATOM 1420 C CA . GLN A 1 176 ? 3.876 15.145 147.648 1.00 67.51 177 GLN A CA 1
ATOM 1421 C C . GLN A 1 176 ? 4.400 14.978 149.071 1.00 70.68 177 GLN A C 1
ATOM 1422 O O . GLN A 1 176 ? 5.274 15.728 149.506 1.00 67.08 177 GLN A O 1
ATOM 1428 N N . ASN A 1 177 ? 3.861 13.995 149.788 1.00 71.92 178 ASN A N 1
ATOM 1429 C CA . ASN A 1 177 ? 4.308 13.704 151.146 1.00 58.33 178 ASN A CA 1
ATOM 1430 C C . ASN A 1 177 ? 5.779 13.310 151.194 1.00 65.48 178 ASN A C 1
ATOM 1431 O O . ASN A 1 177 ? 6.481 13.613 152.158 1.00 73.99 178 ASN A O 1
ATOM 1436 N N . LYS A 1 178 ? 6.236 12.635 150.145 1.00 60.29 179 LYS A N 1
ATOM 1437 C CA . LYS A 1 178 ? 7.629 12.222 150.045 1.00 60.20 179 LYS A CA 1
ATOM 1438 C C . LYS A 1 178 ? 8.548 13.434 149.958 1.00 66.96 179 LYS A C 1
ATOM 1439 O O . LYS A 1 178 ? 9.569 13.500 150.641 1.00 72.63 179 LYS A O 1
ATOM 1445 N N . HIS A 1 179 ? 8.177 14.393 149.116 1.00 75.09 180 HIS A N 1
ATOM 1446 C CA . HIS A 1 179 ? 8.963 15.612 148.958 1.00 77.38 180 HIS A CA 1
ATOM 1447 C C . HIS A 1 179 ? 8.859 16.510 150.183 1.00 68.03 180 HIS A C 1
ATOM 1448 O O . HIS A 1 179 ? 9.786 17.258 150.492 1.00 72.74 180 HIS A O 1
ATOM 1455 N N . LEU A 1 180 ? 7.728 16.434 150.876 1.00 69.77 181 LEU A N 1
ATOM 1456 C CA . LEU A 1 180 ? 7.538 17.196 152.104 1.00 73.60 181 LEU A CA 1
ATOM 1457 C C . LEU A 1 180 ? 8.474 16.692 153.196 1.00 75.36 181 LEU A C 1
ATOM 1458 O O . LEU A 1 180 ? 8.976 17.471 154.005 1.00 73.58 181 LEU A O 1
ATOM 1463 N N . GLU A 1 181 ? 8.709 15.385 153.209 1.00 67.32 182 GLU A N 1
ATOM 1464 C CA . GLU A 1 181 ? 9.612 14.782 154.179 1.00 67.74 182 GLU A CA 1
ATOM 1465 C C . GLU A 1 181 ? 11.066 15.032 153.798 1.00 73.05 182 GLU A C 1
ATOM 1466 O O . GLU A 1 181 ? 11.910 15.283 154.659 1.00 83.28 182 GLU A O 1
ATOM 1472 N N . LYS A 1 182 ? 11.348 14.970 152.500 1.00 69.41 183 LYS A N 1
ATOM 1473 C CA . LYS A 1 182 ? 12.709 15.114 151.998 1.00 67.97 183 LYS A CA 1
ATOM 1474 C C . LYS A 1 182 ? 13.281 16.502 152.271 1.00 67.89 183 LYS A C 1
ATOM 1475 O O . LYS A 1 182 ? 14.463 16.641 152.585 1.00 71.75 183 LYS A O 1
ATOM 1477 N N . ASN A 1 183 ? 12.440 17.525 152.156 1.00 70.55 184 ASN A N 1
ATOM 1478 C CA . ASN A 1 183 ? 12.884 18.898 152.371 1.00 85.12 184 ASN A CA 1
ATOM 1479 C C . ASN A 1 183 ? 12.851 19.316 153.841 1.00 84.35 184 ASN A C 1
ATOM 1480 O O . ASN A 1 183 ? 13.251 20.427 154.188 1.00 72.01 184 ASN A O 1
ATOM 1485 N N . GLY A 1 184 ? 12.373 18.422 154.700 1.00 76.57 185 GLY A N 1
ATOM 1486 C CA . GLY A 1 184 ? 12.407 18.653 156.132 1.00 75.36 185 GLY A CA 1
ATOM 1487 C C . GLY A 1 184 ? 11.199 19.381 156.689 1.00 80.39 185 GLY A C 1
ATOM 1488 O O . GLY A 1 184 ? 11.336 20.403 157.361 1.00 85.36 185 GLY A O 1
ATOM 1489 N N . PHE A 1 185 ? 10.013 18.850 156.414 1.00 72.91 186 PHE A N 1
ATOM 1490 C CA . PHE A 1 185 ? 8.780 19.413 156.951 1.00 63.11 186 PHE A CA 1
ATOM 1491 C C . PHE A 1 185 ? 7.997 18.356 157.711 1.00 60.21 186 PHE A C 1
ATOM 1492 O O . PHE A 1 185 ? 7.922 17.203 157.288 1.00 65.18 186 PHE A O 1
AT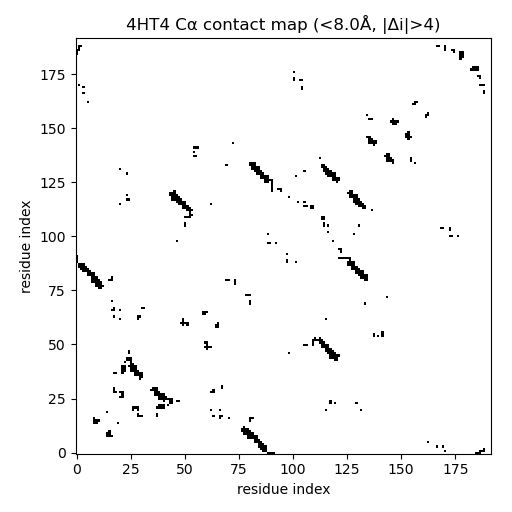OM 1500 N N . SER A 1 186 ? 7.410 18.756 158.833 1.00 68.24 187 SER A N 1
ATOM 1501 C CA . SER A 1 186 ? 6.622 17.843 159.649 1.00 70.49 187 SER A CA 1
ATOM 1502 C C . SER A 1 186 ? 5.195 17.757 159.124 1.00 67.06 187 SER A C 1
ATOM 1503 O O . SER A 1 186 ? 4.380 16.988 159.633 1.00 69.91 187 SER A O 1
ATOM 1506 N N . VAL A 1 187 ? 4.904 18.548 158.097 1.00 74.81 188 VAL A N 1
ATOM 1507 C CA . VAL A 1 187 ? 3.565 18.620 157.529 1.00 71.80 188 VAL A CA 1
ATOM 1508 C C . VAL A 1 187 ? 3.375 17.592 156.418 1.00 68.92 188 VAL A C 1
ATOM 1509 O O . VAL A 1 187 ? 4.216 17.465 155.530 1.00 58.76 188 VAL A O 1
ATOM 1513 N N . ARG A 1 188 ? 2.266 16.861 156.473 1.00 66.25 189 ARG A N 1
ATOM 1514 C CA . ARG A 1 188 ? 1.924 15.908 155.424 1.00 62.83 189 ARG A CA 1
ATOM 1515 C C . ARG A 1 188 ? 0.540 16.219 154.868 1.00 70.60 189 ARG A C 1
ATOM 1516 O O . ARG A 1 188 ? -0.121 17.153 155.324 1.00 64.81 189 ARG A O 1
ATOM 1524 N N . VAL A 1 189 ? 0.097 15.440 153.885 1.00 70.63 190 VAL A N 1
ATOM 1525 C CA . VAL A 1 189 ? -1.175 15.724 153.227 1.00 69.57 190 VAL A CA 1
ATOM 1526 C C . VAL A 1 189 ? -1.986 14.460 152.921 1.00 64.55 190 VAL A C 1
ATOM 1527 O O . VAL A 1 189 ? -1.426 13.374 152.758 1.00 64.17 190 VAL A O 1
ATOM 1531 N N . SER A 1 190 ? -3.307 14.611 152.857 1.00 56.94 191 SER A N 1
ATOM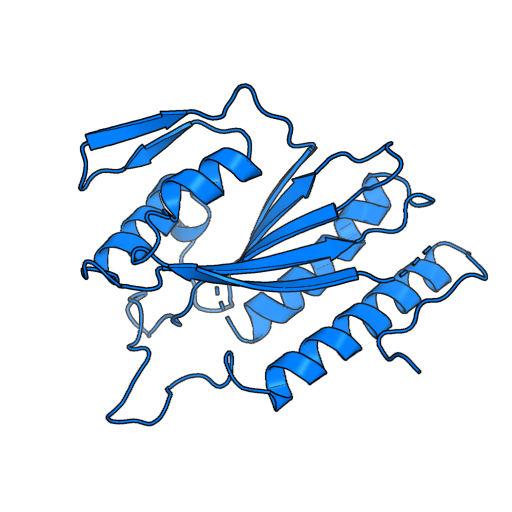 1532 C CA . SER A 1 190 ? -4.206 13.482 152.638 1.00 66.50 191 SER A CA 1
ATOM 1533 C C . SER A 1 190 ? -5.207 13.772 151.525 1.00 71.58 191 SER A C 1
ATOM 1534 O O . SER A 1 190 ? -5.547 14.926 151.270 1.00 73.72 191 SER A O 1
ATOM 1537 N N . ALA A 1 191 ? -5.685 12.715 150.876 1.00 71.40 192 ALA A N 1
ATOM 1538 C CA . ALA A 1 191 ? -6.561 12.854 149.718 1.00 66.29 192 ALA A CA 1
ATOM 1539 C C . ALA A 1 191 ? -8.042 12.703 150.061 1.00 73.52 192 ALA A C 1
ATOM 1540 O O . ALA A 1 191 ? -8.885 13.419 149.522 1.00 84.57 192 ALA A O 1
ATOM 1542 N N . ASP A 1 192 ? -8.355 11.768 150.952 1.00 76.67 193 ASP A N 1
ATOM 1543 C CA . ASP A 1 192 ? -9.743 11.464 151.288 1.00 79.93 193 ASP A CA 1
ATOM 1544 C C . ASP A 1 192 ? -10.433 12.568 152.085 1.00 77.72 193 ASP A C 1
ATOM 1545 O O . ASP A 1 192 ? -9.828 13.594 152.400 1.00 82.21 193 ASP A O 1
ATOM 1547 N N . SER A 1 193 ? -11.705 12.350 152.404 1.00 72.68 194 SER A N 1
ATOM 1548 C CA . SER A 1 193 ? -12.470 13.308 153.192 1.00 91.11 194 SER A CA 1
ATOM 1549 C C . SER A 1 193 ? -13.264 12.610 154.295 1.00 93.02 194 SER A C 1
ATOM 1550 O O . SER A 1 193 ? -12.994 11.454 154.629 1.00 95.14 194 SER A O 1
ATOM 1553 N N . TYR A 1 194 ? -14.238 13.325 154.853 1.00 76.44 195 TYR A N 1
ATOM 1554 C CA . TYR A 1 194 ? -15.092 12.805 155.919 1.00 86.89 195 TYR A CA 1
ATOM 1555 C C . TYR A 1 194 ? -14.289 12.305 157.118 1.00 94.39 195 TYR A C 1
ATOM 1556 O O . TYR A 1 194 ? -14.310 12.910 158.189 1.00 69.34 195 TYR A O 1
#

Secondary structure (DSSP, 8-state):
---EEEEEEEGGGT--HHHHHHHHHT-EEEETTTTEEEE-TTS--SEEEEE--TT--GGGGSHHHHHHHHHHH--STT-EEEEEEEEEPPTTS-HHHHHHHHHHHHHTTTT---EEEEEE-TTSS--EEEEEEESS-B-TTS-BPPSEETTEESSSTTSHHHHHHHHHHHHHHHHHHHHHTT-S--------

Radius of gyration: 16.88 Å; Cα contacts (8 Å, |Δi|>4): 350; chains: 1; bounding box: 32×39×49 Å